Protein AF-A0A7J7G421-F1 (afdb_monomer_lite)

Radius of gyration: 23.4 Å; chains: 1; bounding box: 73×38×59 Å

Organism: Camellia sinensis (NCBI:txid4442)

InterPro domains:
  IPR003020 Bicarbonate transporter, eukaryotic [PTHR11453] (16-190)
  IPR011531 Bicarbonate transporter-like, transmembrane domain [PF00955] (22-190)

Foldseek 3Di:
DPDPPPVVVVVVPPPPPDPPAFPPVVVVLVVVCVVVVVVVVVVVVVCPCVVVVVVVVVVVVQLVVQQLLCVVVVRSPVQVVVLVVVLVVCCVPNSDNPDRDHDAPVNSVVLVVLVVVLVVVVVVDDPPCCPPCSVVSSVVSVVVVVVVVVVVVVVVNRVVVVVVVCDPVVVVVVVVVSVVVVVVSLVVVCVVVDPVSVVVVVVVVVVVVVVVCVVVDPPDDDDDD

pLDDT: mean 75.97, std 15.39, range [31.94, 92.81]

Structure (mmCIF, N/CA/C/O backbone):
data_AF-A0A7J7G421-F1
#
_entry.id   AF-A0A7J7G421-F1
#
loop_
_atom_site.group_PDB
_atom_site.id
_atom_site.type_symbol
_atom_site.label_atom_id
_atom_site.label_alt_id
_atom_site.label_comp_id
_atom_site.label_asym_id
_atom_site.label_entity_id
_atom_site.label_seq_id
_atom_site.pdbx_PDB_ins_code
_atom_site.Cartn_x
_atom_site.Cartn_y
_atom_site.Cartn_z
_atom_site.occupancy
_atom_site.B_iso_or_equiv
_atom_site.auth_seq_id
_atom_site.auth_comp_id
_atom_site.auth_asym_id
_atom_site.auth_atom_id
_atom_site.pdbx_PDB_model_num
ATOM 1 N N . MET A 1 1 ? -31.713 -11.742 16.804 1.00 36.25 1 MET A N 1
ATOM 2 C CA . MET A 1 1 ? -31.227 -10.357 16.628 1.00 36.25 1 MET A CA 1
ATOM 3 C C . MET A 1 1 ? -31.848 -9.492 17.716 1.00 36.25 1 MET A C 1
ATOM 5 O O . MET A 1 1 ? -33.008 -9.129 17.599 1.00 36.25 1 MET A O 1
ATOM 9 N N . LYS A 1 2 ? -31.136 -9.249 18.823 1.00 31.94 2 LYS A N 1
ATOM 10 C CA . LYS A 1 2 ? -31.565 -8.244 19.807 1.00 31.94 2 LYS A CA 1
ATOM 11 C C . LYS A 1 2 ? -31.069 -6.892 19.302 1.00 31.94 2 LYS A C 1
ATOM 13 O O . LYS A 1 2 ? -29.881 -6.755 19.022 1.00 31.94 2 LYS A O 1
ATOM 18 N N . GLY A 1 3 ? -32.001 -5.965 19.098 1.00 42.00 3 GLY A N 1
ATOM 19 C CA . GLY A 1 3 ? -31.745 -4.644 18.538 1.00 42.00 3 GLY A CA 1
ATOM 20 C C . GLY A 1 3 ? -30.760 -3.863 19.395 1.00 42.00 3 GLY A C 1
ATOM 21 O O . GLY A 1 3 ? -31.070 -3.485 20.521 1.00 42.00 3 GLY A O 1
ATOM 22 N N . VAL A 1 4 ? -29.573 -3.626 18.845 1.00 43.69 4 VAL A N 1
ATOM 23 C CA . VAL A 1 4 ? -28.680 -2.571 19.312 1.00 43.69 4 VAL A CA 1
ATOM 24 C C . VAL A 1 4 ? -29.197 -1.289 18.672 1.00 43.69 4 VAL A C 1
ATOM 26 O O . VAL A 1 4 ? -29.113 -1.113 17.458 1.00 43.69 4 VAL A O 1
ATOM 29 N N . ASN A 1 5 ? -29.815 -0.433 19.484 1.00 37.09 5 ASN A N 1
ATOM 30 C CA . ASN A 1 5 ? -30.341 0.846 19.033 1.00 37.09 5 ASN A CA 1
ATOM 31 C C . ASN A 1 5 ? -29.196 1.714 18.501 1.00 37.09 5 ASN A C 1
ATOM 33 O O . ASN A 1 5 ? -28.221 1.978 19.204 1.00 37.09 5 ASN A O 1
ATOM 37 N N . SER A 1 6 ? -29.347 2.210 17.271 1.00 46.28 6 SER A N 1
ATOM 38 C CA . SER A 1 6 ? -28.372 3.083 16.598 1.00 46.28 6 SER A CA 1
ATOM 39 C C . SER A 1 6 ? -28.058 4.369 17.382 1.00 46.28 6 SER A C 1
ATOM 41 O O . SER A 1 6 ? -27.046 5.016 17.121 1.00 46.28 6 SER A O 1
ATOM 43 N N . HIS A 1 7 ? -28.893 4.728 18.361 1.00 39.88 7 HIS A N 1
ATOM 44 C CA . HIS A 1 7 ? -28.680 5.863 19.253 1.00 39.88 7 HIS A CA 1
ATOM 45 C C . HIS A 1 7 ? -27.605 5.609 20.329 1.00 39.88 7 HIS A C 1
ATOM 47 O O . HIS A 1 7 ? -26.891 6.546 20.674 1.00 39.88 7 HIS A O 1
ATOM 53 N N . ASP A 1 8 ? -27.385 4.370 20.791 1.00 43.06 8 ASP A N 1
ATOM 54 C CA . ASP A 1 8 ? -26.388 4.079 21.843 1.00 43.06 8 ASP A CA 1
ATOM 55 C C . ASP A 1 8 ? -24.936 4.112 21.335 1.00 43.06 8 ASP A C 1
ATOM 57 O O . ASP A 1 8 ? -24.005 4.388 22.097 1.00 43.06 8 ASP A O 1
ATOM 61 N N . PHE A 1 9 ? -24.716 3.887 20.035 1.00 47.50 9 PHE A N 1
ATOM 62 C CA . PHE A 1 9 ? -23.376 3.971 19.443 1.00 47.50 9 PHE A CA 1
ATOM 63 C C . PHE A 1 9 ? -22.914 5.427 19.260 1.00 47.50 9 PHE A C 1
ATOM 65 O O . PHE A 1 9 ? -21.725 5.723 19.381 1.00 47.50 9 PHE A O 1
ATOM 72 N N . ILE A 1 10 ? -23.853 6.358 19.050 1.00 46.28 10 ILE A N 1
ATOM 73 C CA . ILE A 1 10 ? -23.566 7.789 18.863 1.00 46.28 10 ILE A CA 1
ATOM 74 C C . ILE A 1 10 ? -23.140 8.457 20.187 1.00 46.28 10 ILE A C 1
ATOM 76 O O . ILE A 1 10 ? -22.244 9.302 20.188 1.00 46.28 10 ILE A O 1
ATOM 80 N N . TYR A 1 11 ? -23.683 8.038 21.339 1.00 34.69 11 TYR A N 1
ATOM 81 C CA . TYR A 1 11 ? -23.334 8.636 22.641 1.00 34.69 11 TYR A CA 1
ATOM 82 C C . TYR A 1 11 ? -21.958 8.229 23.190 1.00 34.69 11 TYR A C 1
ATOM 84 O O . TYR A 1 11 ? -21.389 8.943 24.019 1.00 34.69 11 TYR A O 1
ATOM 92 N N . ARG A 1 12 ? -21.351 7.142 22.697 1.00 40.16 12 ARG A N 1
ATOM 93 C CA . ARG A 1 12 ? -19.989 6.750 23.108 1.00 40.16 12 ARG A CA 1
ATOM 94 C C . ARG A 1 12 ? -18.884 7.574 22.423 1.00 40.16 12 ARG A C 1
ATOM 96 O O . ARG A 1 12 ? -17.715 7.412 22.760 1.00 40.16 12 ARG A O 1
ATOM 103 N N . GLY A 1 13 ? -19.252 8.480 21.512 1.00 40.53 13 GLY A N 1
ATOM 104 C CA . GLY A 1 13 ? -18.359 9.447 20.866 1.00 40.53 13 GLY A CA 1
ATOM 105 C C . GLY A 1 13 ? -18.240 10.808 21.569 1.00 40.53 13 GLY A C 1
ATOM 106 O O . GLY A 1 13 ? -17.478 11.649 21.102 1.00 40.53 13 GLY A O 1
ATOM 107 N N . GLN A 1 14 ? -18.960 11.055 22.676 1.00 39.66 14 GLN A N 1
ATOM 108 C CA . GLN A 1 14 ? -19.048 12.386 23.312 1.00 39.66 14 GLN A CA 1
ATOM 109 C C . GLN A 1 14 ? -18.367 12.545 24.687 1.00 39.66 14 GLN A C 1
ATOM 111 O O . GLN A 1 14 ? -18.590 13.535 25.381 1.00 39.66 14 GLN A O 1
ATOM 116 N N . THR A 1 15 ? -17.450 11.662 25.085 1.00 40.22 15 THR A N 1
ATOM 117 C CA . THR A 1 15 ? -16.534 11.939 26.214 1.00 40.22 15 THR A CA 1
ATOM 118 C C . THR A 1 15 ? -15.189 12.482 25.738 1.00 40.22 15 THR A C 1
ATOM 120 O O . THR A 1 15 ? -14.122 12.021 26.136 1.00 40.22 15 THR A O 1
ATOM 123 N N . THR A 1 16 ? -15.220 13.569 24.964 1.00 45.50 16 THR A N 1
ATOM 124 C CA . THR A 1 16 ? -14.094 14.509 24.852 1.00 45.50 16 THR A CA 1
ATOM 125 C C . THR A 1 16 ? -13.961 15.312 26.154 1.00 45.50 16 THR A C 1
ATOM 127 O O . THR A 1 16 ? -14.086 16.533 26.175 1.00 45.50 16 THR A O 1
ATOM 130 N N . LYS A 1 17 ? -13.742 14.629 27.284 1.00 42.75 17 LYS A N 1
ATOM 131 C CA . LYS A 1 17 ? -13.356 15.261 28.551 1.00 42.75 17 LYS A CA 1
ATOM 132 C C . LYS A 1 17 ? -11.837 15.162 28.694 1.00 42.75 17 LYS A C 1
ATOM 134 O O . LYS A 1 17 ? -11.302 14.107 29.012 1.00 42.75 17 LYS A O 1
ATOM 139 N N . ASN A 1 18 ? -11.178 16.301 28.475 1.00 46.78 18 ASN A N 1
ATOM 140 C CA . ASN A 1 18 ? -9.780 16.604 28.806 1.00 46.78 18 ASN A CA 1
ATOM 141 C C . ASN A 1 18 ? -8.705 15.712 28.157 1.00 46.78 18 ASN A C 1
ATOM 143 O O . ASN A 1 18 ? -8.057 14.902 28.818 1.00 46.78 18 ASN A O 1
ATOM 147 N N . MET A 1 19 ? -8.404 15.968 26.882 1.00 49.88 19 MET A N 1
ATOM 148 C CA . MET A 1 19 ? -7.177 15.488 26.233 1.00 49.88 19 MET A CA 1
ATOM 149 C C . MET A 1 19 ? -5.989 16.396 26.605 1.00 49.88 19 MET A C 1
ATOM 151 O O . MET A 1 19 ? -5.444 17.098 25.763 1.00 49.88 19 MET A O 1
ATOM 155 N N . LYS A 1 20 ? -5.645 16.457 27.900 1.00 53.81 20 LYS A N 1
ATOM 156 C CA . LYS A 1 20 ? -4.522 17.271 28.414 1.00 53.81 20 LYS A CA 1
ATOM 157 C C . LYS A 1 20 ? -3.233 16.473 28.646 1.00 53.81 20 LYS A C 1
ATOM 159 O O . LYS A 1 20 ? -2.208 17.072 28.940 1.00 53.81 20 LYS A O 1
ATOM 164 N N . SER A 1 21 ? -3.267 15.145 28.521 1.00 59.66 21 SER A N 1
ATOM 165 C CA . SER A 1 21 ? -2.097 14.283 28.726 1.00 59.66 21 SER A CA 1
ATOM 166 C C . SER A 1 21 ? -1.667 13.611 27.414 1.00 59.66 21 SER A C 1
ATOM 168 O O . SER A 1 21 ? -2.538 13.040 26.740 1.00 59.66 21 SER A O 1
ATOM 170 N N . PRO A 1 22 ? -0.364 13.614 27.068 1.00 65.19 22 PRO A N 1
ATOM 171 C CA . PRO A 1 22 ? 0.142 12.848 25.929 1.00 65.19 22 PRO A CA 1
ATOM 172 C C . PRO A 1 22 ? -0.219 11.358 26.091 1.00 65.19 22 PRO A C 1
ATOM 174 O O . PRO A 1 22 ? -0.414 10.882 27.210 1.00 65.19 22 PRO A O 1
ATOM 177 N N . PHE A 1 23 ? -0.373 10.630 24.980 1.00 69.38 23 PHE A N 1
ATOM 178 C CA . PHE A 1 23 ? -0.725 9.191 24.916 1.00 69.38 23 PHE A CA 1
ATOM 179 C C . PHE A 1 23 ? -2.162 8.780 25.288 1.00 69.38 23 PHE A C 1
ATOM 181 O O . PHE A 1 23 ? -2.551 7.638 25.035 1.00 69.38 23 PHE A O 1
ATOM 188 N N . ARG A 1 24 ? -3.008 9.682 25.806 1.00 71.75 24 ARG A N 1
ATOM 189 C CA . ARG A 1 24 ? -4.408 9.337 26.140 1.00 71.75 24 ARG A CA 1
ATOM 190 C C . ARG A 1 24 ? -5.252 8.967 24.914 1.00 71.75 24 ARG A C 1
ATOM 192 O O . ARG A 1 24 ? -6.153 8.142 25.037 1.00 71.75 24 ARG A O 1
ATOM 199 N N . GLY A 1 25 ? -4.940 9.546 23.751 1.00 73.75 25 GLY A N 1
ATOM 200 C CA . GLY A 1 25 ? -5.560 9.178 22.472 1.00 73.75 25 GLY A CA 1
ATOM 201 C C . GLY A 1 25 ? -5.319 7.706 22.133 1.00 73.75 25 GLY A C 1
ATOM 202 O O . GLY A 1 25 ? -6.270 6.947 22.005 1.00 73.75 25 GLY A O 1
ATOM 203 N N . ILE A 1 26 ? -4.053 7.277 22.155 1.00 77.75 26 ILE A N 1
ATOM 204 C CA . ILE A 1 26 ? -3.650 5.894 21.856 1.00 77.75 26 ILE A CA 1
ATOM 205 C C . ILE A 1 26 ? -4.336 4.888 22.795 1.00 77.75 26 ILE A C 1
ATOM 207 O O . ILE A 1 26 ? -4.859 3.871 22.345 1.00 77.75 26 ILE A O 1
ATOM 211 N N . ILE A 1 27 ? -4.386 5.166 24.104 1.00 80.25 27 ILE A N 1
ATOM 212 C CA . ILE A 1 27 ? -5.026 4.262 25.081 1.00 80.25 27 ILE A CA 1
ATOM 213 C C . ILE A 1 27 ? -6.531 4.117 24.805 1.00 80.25 27 ILE A C 1
ATOM 215 O O . ILE A 1 27 ? -7.082 3.016 24.912 1.00 80.25 27 ILE A O 1
ATOM 219 N N . ASN A 1 28 ? -7.203 5.212 24.443 1.00 80.50 28 ASN A N 1
ATOM 220 C CA . ASN A 1 28 ? -8.620 5.181 24.092 1.00 80.50 28 ASN A CA 1
ATOM 221 C C . ASN A 1 28 ? -8.866 4.402 22.791 1.00 80.50 28 ASN A C 1
ATOM 223 O O . ASN A 1 28 ? -9.817 3.618 22.744 1.00 80.50 28 ASN A O 1
ATOM 227 N N . ASP A 1 29 ? -7.987 4.540 21.797 1.00 81.56 29 ASP A N 1
ATOM 228 C CA . ASP A 1 29 ? -8.065 3.803 20.532 1.00 81.56 29 ASP A CA 1
ATOM 229 C C . ASP A 1 29 ? -7.914 2.290 20.762 1.00 81.56 29 ASP A C 1
ATOM 231 O O . ASP A 1 29 ? -8.729 1.498 20.282 1.00 81.56 29 ASP A O 1
ATOM 235 N N . PHE A 1 30 ? -6.955 1.869 21.598 1.00 82.31 30 PHE A N 1
ATOM 236 C CA . PHE A 1 30 ? -6.799 0.461 21.990 1.00 82.31 30 PHE A CA 1
ATOM 237 C C . PHE A 1 30 ? -8.024 -0.084 22.730 1.00 82.31 30 PHE A C 1
ATOM 239 O O . PHE A 1 30 ? -8.466 -1.209 22.474 1.00 82.31 30 PHE A O 1
ATOM 246 N N . LYS A 1 31 ? -8.593 0.701 23.655 1.00 83.38 31 LYS A N 1
ATOM 247 C CA . LYS A 1 31 ? -9.772 0.286 24.426 1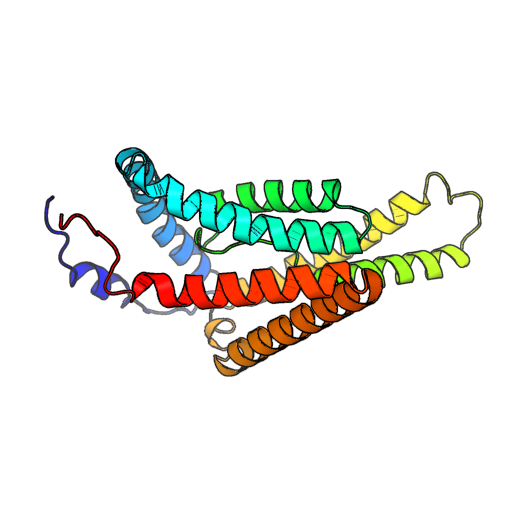.00 83.38 31 LYS A CA 1
ATOM 248 C C . LYS A 1 31 ? -11.011 0.159 23.539 1.00 83.38 31 LYS A C 1
ATOM 250 O O . LYS A 1 31 ? -11.778 -0.785 23.725 1.00 83.38 31 LYS A O 1
ATOM 255 N N . GLY A 1 32 ? -11.191 1.071 22.584 1.00 80.12 32 GLY A N 1
ATOM 256 C CA . GLY A 1 32 ? -12.241 0.990 21.570 1.00 80.12 32 GLY A CA 1
ATOM 257 C C . GLY A 1 32 ? -12.075 -0.248 20.691 1.00 80.12 32 GLY A C 1
ATOM 258 O O . GLY A 1 32 ? -13.005 -1.047 20.576 1.00 80.12 32 GLY A O 1
ATOM 259 N N . LYS A 1 33 ? -10.860 -0.474 20.171 1.00 81.81 33 LYS A N 1
ATOM 260 C CA . LYS A 1 33 ? -10.554 -1.619 19.306 1.00 81.81 33 LYS A CA 1
ATOM 261 C C . LYS A 1 33 ? -10.792 -2.958 20.001 1.00 81.81 33 LYS A C 1
ATOM 263 O O . LYS A 1 33 ? -11.379 -3.844 19.395 1.00 81.81 33 LYS A O 1
ATOM 268 N N . LYS A 1 34 ? -10.389 -3.127 21.267 1.00 82.44 34 LYS A N 1
ATOM 269 C CA . LYS A 1 34 ? -10.528 -4.414 21.980 1.00 82.44 34 LYS A CA 1
ATOM 270 C C . LYS A 1 34 ? -11.980 -4.907 22.050 1.00 82.44 34 LYS A C 1
ATOM 272 O O . LYS A 1 34 ? -12.209 -6.113 22.008 1.00 82.44 34 LYS A O 1
ATOM 277 N N . VAL A 1 35 ? -12.945 -3.989 22.165 1.00 81.19 35 VAL A N 1
ATOM 278 C CA . VAL A 1 35 ? -14.377 -4.328 22.211 1.00 81.19 35 VAL A CA 1
ATOM 279 C C . VAL A 1 35 ? -14.863 -4.804 20.843 1.00 81.19 35 VAL A C 1
ATOM 281 O O . VAL A 1 35 ? -15.507 -5.848 20.768 1.00 81.19 35 VAL A O 1
ATOM 284 N N . CYS A 1 36 ? -14.510 -4.086 19.774 1.00 81.81 36 CYS A N 1
ATOM 285 C CA . CYS A 1 36 ? -14.896 -4.449 18.409 1.00 81.81 36 CYS A CA 1
ATOM 286 C C . CYS A 1 36 ? -14.171 -5.707 17.914 1.00 81.81 36 CYS A C 1
ATOM 288 O O . CYS A 1 36 ? -14.788 -6.543 17.275 1.00 81.81 36 CYS A O 1
ATOM 290 N N . TYR A 1 37 ? -12.911 -5.916 18.303 1.00 84.44 37 TYR A N 1
ATOM 291 C CA . TYR A 1 37 ? -12.103 -7.042 17.830 1.00 84.44 37 TYR A CA 1
ATOM 292 C C . TYR A 1 37 ? -12.757 -8.396 18.129 1.00 84.44 37 TYR A C 1
ATOM 294 O O . TYR A 1 37 ? -12.826 -9.256 17.263 1.00 84.44 37 TYR A O 1
ATOM 302 N N . LYS A 1 38 ? -13.302 -8.593 19.339 1.00 82.50 38 LYS A N 1
ATOM 303 C CA . LYS A 1 38 ? -14.002 -9.846 19.673 1.00 82.50 38 LYS A CA 1
ATOM 304 C C . LYS A 1 38 ? -15.246 -10.058 18.797 1.00 82.50 38 LYS A C 1
ATOM 306 O O . LYS A 1 38 ? -15.549 -11.196 18.446 1.00 82.50 38 LYS A O 1
ATOM 311 N N . GLN A 1 39 ? -15.949 -8.974 18.475 1.00 85.81 39 GLN A N 1
ATOM 312 C CA . GLN A 1 39 ? -17.138 -9.003 17.630 1.00 85.81 39 GLN A CA 1
ATOM 313 C C . GLN A 1 39 ? -16.773 -9.302 16.169 1.00 85.81 39 GLN A C 1
ATOM 315 O O . GLN A 1 39 ? -17.413 -10.151 15.560 1.00 85.81 39 GLN A O 1
ATOM 320 N N . ASP A 1 40 ? -15.694 -8.706 15.654 1.00 86.44 40 ASP A N 1
ATOM 321 C CA . ASP A 1 40 ? -15.223 -8.896 14.278 1.00 86.44 40 ASP A CA 1
ATOM 322 C C . ASP A 1 40 ? -14.898 -10.368 13.978 1.00 86.44 40 ASP A C 1
ATOM 324 O O . ASP A 1 40 ? -15.285 -10.886 12.932 1.00 86.44 40 ASP A O 1
ATOM 328 N N . TRP A 1 41 ? -14.250 -11.080 14.909 1.00 84.25 41 TRP A N 1
ATOM 329 C CA . TRP A 1 41 ? -13.972 -12.514 14.747 1.00 84.25 41 TRP A CA 1
ATOM 330 C C . TRP A 1 41 ? -15.248 -13.357 14.756 1.00 84.25 41 TRP A C 1
ATOM 332 O O . TRP A 1 41 ? -15.391 -14.264 13.939 1.00 84.25 41 TRP A O 1
ATOM 342 N N . HIS A 1 42 ? -16.191 -13.055 15.651 1.00 85.12 42 HIS A N 1
ATOM 343 C CA . HIS A 1 42 ? -17.468 -13.767 15.700 1.00 85.12 42 HIS A CA 1
ATOM 344 C C . HIS A 1 42 ? -18.272 -13.558 14.407 1.00 85.12 42 HIS A C 1
ATOM 346 O O . HIS A 1 42 ? -18.761 -14.516 13.809 1.00 85.12 42 HIS A O 1
ATOM 352 N N . ASP A 1 43 ? -18.352 -12.316 13.931 1.00 83.56 43 ASP A N 1
ATOM 353 C CA . ASP A 1 43 ? -19.086 -11.970 12.716 1.00 83.56 43 ASP A CA 1
ATOM 354 C C . ASP A 1 43 ? -18.402 -12.513 11.455 1.00 83.56 43 ASP A C 1
ATOM 356 O O . ASP A 1 43 ? -19.094 -12.939 10.526 1.00 83.56 43 ASP A O 1
ATOM 360 N N . ALA A 1 44 ? -17.068 -12.597 11.433 1.00 83.50 44 ALA A N 1
ATOM 361 C CA . ALA A 1 44 ? -16.325 -13.238 10.352 1.00 83.50 44 ALA A CA 1
ATOM 362 C C . ALA A 1 44 ? -16.679 -14.729 10.214 1.00 83.50 44 ALA A C 1
ATOM 364 O O . ALA A 1 44 ? -16.963 -15.183 9.105 1.00 83.50 44 ALA A O 1
ATOM 365 N N . PHE A 1 45 ? -16.747 -15.479 11.322 1.00 82.12 45 PHE A N 1
ATOM 366 C CA . PHE A 1 45 ? -17.128 -16.897 11.291 1.00 82.12 45 PHE A CA 1
ATOM 367 C C . PHE A 1 45 ? -18.616 -17.113 10.970 1.00 82.12 45 PHE A C 1
ATOM 369 O O . PHE A 1 45 ? -18.960 -18.078 10.287 1.00 82.12 45 PHE A O 1
ATOM 376 N N . CYS A 1 46 ? -19.509 -16.214 11.398 1.00 81.62 46 CYS A N 1
ATOM 377 C CA . CYS A 1 46 ? -20.943 -16.308 11.093 1.00 81.62 46 CYS A CA 1
ATOM 378 C C . CYS A 1 46 ? -21.304 -15.912 9.649 1.00 81.62 46 CYS A C 1
ATOM 380 O O . CYS A 1 46 ? -22.352 -16.319 9.149 1.00 81.62 46 CYS A O 1
ATOM 382 N N . SER A 1 47 ? -20.462 -15.128 8.968 1.00 76.12 47 SER A N 1
ATOM 383 C CA . SER A 1 47 ? -20.747 -14.597 7.625 1.00 76.12 47 SER A CA 1
ATOM 384 C C . SER A 1 47 ? -20.603 -15.623 6.487 1.00 76.12 47 SER A C 1
ATOM 386 O O . SER A 1 47 ? -21.037 -15.353 5.361 1.00 76.12 47 SER A O 1
ATOM 388 N N . GLY A 1 48 ? -20.033 -16.804 6.755 1.00 79.62 48 GLY A N 1
ATOM 389 C CA . GLY A 1 48 ? -19.931 -17.905 5.791 1.00 79.62 48 GLY A CA 1
ATOM 390 C C . GLY A 1 48 ? -19.239 -17.503 4.482 1.00 79.62 48 GLY A C 1
ATOM 391 O O . GLY A 1 48 ? -18.168 -16.908 4.482 1.00 79.62 48 GLY A O 1
ATOM 392 N N . THR A 1 49 ? -19.859 -17.805 3.339 1.00 80.50 49 THR A N 1
ATOM 393 C CA . THR A 1 49 ? -19.298 -17.551 1.995 1.00 80.50 49 THR A CA 1
ATOM 394 C C . THR A 1 49 ? -19.475 -16.112 1.498 1.00 80.50 49 THR A C 1
ATOM 396 O O . THR A 1 49 ? -18.871 -15.724 0.498 1.00 80.50 49 THR A O 1
ATOM 399 N N . ARG A 1 50 ? -20.266 -15.281 2.190 1.00 84.56 50 ARG A N 1
ATOM 400 C CA . ARG A 1 50 ? -20.583 -13.910 1.751 1.00 84.56 50 ARG A CA 1
ATOM 401 C C . ARG A 1 50 ? -19.380 -12.961 1.829 1.00 84.56 50 ARG A C 1
ATOM 403 O O . ARG A 1 50 ? -19.347 -11.967 1.107 1.00 84.56 50 ARG A O 1
ATOM 410 N N . ILE A 1 51 ? -18.388 -13.276 2.664 1.00 87.69 51 ILE A N 1
ATOM 411 C CA . ILE A 1 51 ? -17.142 -12.505 2.785 1.00 87.69 51 ILE A CA 1
ATOM 412 C C . ILE A 1 51 ? -16.163 -12.778 1.634 1.00 87.69 51 ILE A C 1
ATOM 414 O O . ILE A 1 51 ? -15.335 -11.927 1.322 1.00 87.69 51 ILE A O 1
ATOM 418 N N . LEU A 1 52 ? -16.299 -13.919 0.947 1.00 86.94 52 LEU A N 1
ATOM 419 C CA . LEU A 1 52 ? -15.352 -14.342 -0.083 1.00 86.94 52 LEU A CA 1
ATOM 420 C C . LEU A 1 52 ? -15.312 -13.364 -1.262 1.00 86.94 52 LEU A C 1
ATOM 422 O O . LEU A 1 52 ? -14.234 -12.982 -1.699 1.00 86.94 52 LEU A O 1
ATOM 426 N N . ALA A 1 53 ? -16.470 -12.900 -1.741 1.00 88.25 53 ALA A N 1
ATOM 427 C CA . ALA A 1 53 ? -16.526 -11.990 -2.886 1.00 88.25 53 ALA A CA 1
ATOM 428 C C . ALA A 1 53 ? -15.794 -10.648 -2.630 1.00 88.25 53 ALA A C 1
ATOM 430 O O . ALA A 1 53 ? -14.951 -10.273 -3.450 1.00 88.25 53 ALA A O 1
ATOM 431 N N . PRO A 1 54 ? -16.028 -9.938 -1.505 1.00 88.75 54 PRO A N 1
ATOM 432 C CA . PRO A 1 54 ? -15.215 -8.783 -1.123 1.00 88.75 54 PRO A CA 1
ATOM 433 C C . PRO A 1 54 ? -13.728 -9.104 -0.934 1.00 88.75 54 PRO A C 1
ATOM 435 O O . PRO A 1 54 ? -12.890 -8.356 -1.431 1.00 88.75 54 PRO A O 1
ATOM 438 N N . THR A 1 55 ? -13.386 -10.206 -0.259 1.00 89.06 55 THR A N 1
ATOM 439 C CA . THR A 1 55 ? -11.984 -10.563 0.014 1.00 89.06 55 THR A CA 1
ATOM 440 C C . THR A 1 55 ? -11.213 -10.849 -1.268 1.00 89.06 55 THR A C 1
ATOM 442 O O . THR A 1 55 ? -10.123 -10.315 -1.454 1.00 89.06 55 THR A O 1
ATOM 445 N N . THR A 1 56 ? -11.789 -11.615 -2.196 1.00 89.44 56 THR A N 1
ATOM 446 C CA . THR A 1 56 ? -11.174 -11.903 -3.497 1.00 89.44 56 THR A CA 1
ATOM 447 C C . THR A 1 56 ? -11.025 -10.637 -4.344 1.00 89.44 56 THR A C 1
ATOM 449 O O . THR A 1 56 ? -9.985 -10.439 -4.969 1.00 89.44 56 THR A O 1
ATOM 452 N N . TYR A 1 57 ? -12.018 -9.739 -4.337 1.00 90.25 57 TYR A N 1
ATOM 453 C CA . TYR A 1 57 ? -11.913 -8.454 -5.037 1.00 90.25 57 TYR A CA 1
ATOM 454 C C . TYR A 1 57 ? -10.761 -7.598 -4.498 1.00 90.25 57 TYR A C 1
ATOM 456 O O . TYR A 1 57 ? -9.967 -7.068 -5.278 1.00 90.25 57 TYR A O 1
ATOM 464 N N . ILE A 1 58 ? -10.646 -7.477 -3.172 1.00 91.31 58 ILE A N 1
ATOM 465 C CA . ILE A 1 58 ? -9.575 -6.704 -2.538 1.00 91.31 58 ILE A CA 1
ATOM 466 C C . ILE A 1 58 ? -8.215 -7.356 -2.773 1.00 91.31 58 ILE A C 1
ATOM 468 O O . ILE A 1 58 ? -7.291 -6.637 -3.131 1.00 91.31 58 ILE A O 1
ATOM 472 N N . PHE A 1 59 ? -8.113 -8.686 -2.688 1.00 91.19 59 PHE A N 1
ATOM 473 C CA . PHE A 1 59 ? -6.880 -9.429 -2.961 1.00 91.19 59 PHE A CA 1
ATOM 474 C C . PHE A 1 59 ? -6.308 -9.111 -4.347 1.00 91.19 59 PHE A C 1
ATOM 476 O O . PHE A 1 59 ? -5.157 -8.696 -4.458 1.00 91.19 59 PHE A O 1
ATOM 483 N N . PHE A 1 60 ? -7.115 -9.231 -5.407 1.00 90.06 60 PHE A N 1
ATOM 484 C CA . PHE A 1 60 ? -6.646 -8.906 -6.758 1.00 90.06 60 PHE A CA 1
ATOM 485 C C . PHE A 1 60 ? -6.357 -7.413 -6.923 1.00 90.06 60 PHE A C 1
ATOM 487 O O . PHE A 1 60 ? -5.371 -7.039 -7.555 1.00 90.06 60 PHE A O 1
ATOM 494 N N . THR A 1 61 ? -7.178 -6.554 -6.314 1.00 88.06 61 THR A N 1
ATOM 495 C CA . THR A 1 61 ? -6.974 -5.100 -6.360 1.00 88.06 61 THR A CA 1
ATOM 496 C C . THR A 1 61 ? -5.664 -4.684 -5.684 1.00 88.06 61 THR A C 1
ATOM 498 O O . THR A 1 61 ? -5.023 -3.750 -6.156 1.00 88.06 61 THR A O 1
ATOM 501 N N . SER A 1 62 ? -5.238 -5.363 -4.614 1.00 90.38 62 SER A N 1
ATOM 502 C CA . SER A 1 62 ? -3.976 -5.079 -3.920 1.00 90.38 62 SER A CA 1
ATOM 503 C C . SER A 1 62 ? -2.771 -5.801 -4.521 1.00 90.38 62 SER A C 1
ATOM 505 O O . SER A 1 62 ? -1.672 -5.260 -4.472 1.00 90.38 62 SER A O 1
ATOM 507 N N . ALA A 1 63 ? -2.949 -6.989 -5.108 1.00 90.25 63 ALA A N 1
ATOM 508 C CA . ALA A 1 63 ? -1.858 -7.737 -5.733 1.00 90.25 63 ALA A CA 1
ATOM 509 C C . ALA A 1 63 ? -1.349 -7.058 -7.015 1.00 90.25 63 ALA A C 1
ATOM 511 O O . ALA A 1 63 ? -0.143 -7.012 -7.244 1.00 90.25 63 ALA A O 1
ATOM 512 N N . LEU A 1 64 ? -2.248 -6.486 -7.827 1.00 88.31 64 LEU A N 1
ATOM 513 C CA . LEU A 1 64 ? -1.886 -5.873 -9.110 1.00 88.31 64 LEU A CA 1
ATOM 514 C C . LEU A 1 64 ? -0.860 -4.728 -8.970 1.00 88.31 64 LEU A C 1
ATOM 516 O O . LEU A 1 64 ? 0.172 -4.801 -9.635 1.00 88.31 64 LEU A O 1
ATOM 520 N N . PRO A 1 65 ? -1.054 -3.706 -8.107 1.00 86.75 65 PRO A N 1
ATOM 521 C CA . PRO A 1 65 ? -0.041 -2.669 -7.912 1.00 86.75 65 PRO A CA 1
ATOM 522 C C . PRO A 1 65 ? 1.287 -3.220 -7.387 1.00 86.75 65 PRO A C 1
ATOM 524 O O . PRO A 1 65 ? 2.340 -2.756 -7.806 1.00 86.75 65 PRO A O 1
ATOM 527 N N . VAL A 1 66 ? 1.252 -4.216 -6.494 1.00 89.25 66 VAL A N 1
ATOM 528 C CA . VAL A 1 66 ? 2.468 -4.798 -5.903 1.00 89.25 66 VAL A CA 1
ATOM 529 C C . VAL A 1 66 ? 3.300 -5.525 -6.953 1.00 89.25 66 VAL A C 1
ATOM 531 O O . VAL A 1 66 ? 4.510 -5.351 -6.967 1.00 89.25 66 VAL A O 1
ATOM 534 N N . ILE A 1 67 ? 2.667 -6.273 -7.861 1.00 89.38 67 ILE A N 1
ATOM 535 C CA . ILE A 1 67 ? 3.364 -6.942 -8.970 1.00 89.38 67 ILE A CA 1
ATOM 536 C C . ILE A 1 67 ? 3.981 -5.899 -9.908 1.00 89.38 67 ILE A C 1
ATOM 538 O O . ILE A 1 67 ? 5.168 -5.970 -10.201 1.00 89.38 67 ILE A O 1
ATOM 542 N N . VAL A 1 68 ? 3.213 -4.880 -10.311 1.00 86.12 68 VAL A N 1
ATOM 543 C CA . VAL A 1 68 ? 3.700 -3.824 -11.221 1.00 86.12 68 VAL A CA 1
ATOM 544 C C . VAL A 1 68 ? 4.895 -3.070 -10.626 1.00 86.12 68 VAL A C 1
ATOM 546 O O . VAL A 1 68 ? 5.889 -2.843 -11.313 1.00 86.12 68 VAL A O 1
ATOM 549 N N . PHE A 1 69 ? 4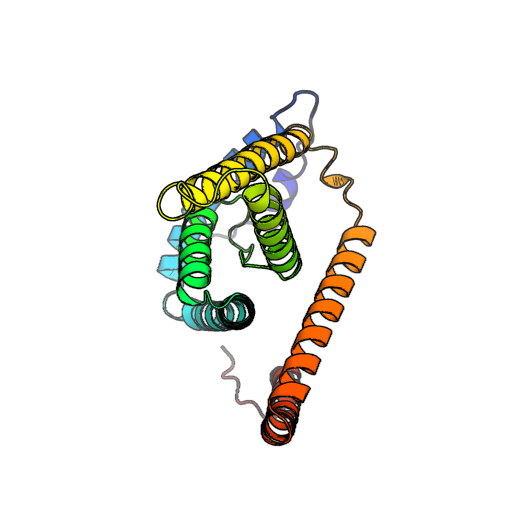.827 -2.699 -9.346 1.00 85.56 69 PHE A N 1
ATOM 550 C CA . PHE A 1 69 ? 5.937 -2.028 -8.666 1.00 85.56 69 PHE A CA 1
ATOM 551 C C . PHE A 1 69 ? 7.099 -2.974 -8.341 1.00 85.56 69 PHE A C 1
ATOM 553 O O . PHE A 1 69 ? 8.254 -2.549 -8.327 1.00 85.56 69 PHE A O 1
ATOM 560 N N . GLY A 1 70 ? 6.813 -4.250 -8.090 1.00 87.44 70 GLY A N 1
ATOM 561 C CA . GLY A 1 70 ? 7.815 -5.292 -7.906 1.00 87.44 70 GLY A CA 1
ATOM 562 C C . GLY A 1 70 ? 8.656 -5.500 -9.161 1.00 87.44 70 GLY A C 1
ATOM 563 O O . GLY A 1 70 ? 9.881 -5.582 -9.061 1.00 87.44 70 GLY A O 1
ATOM 564 N N . GLU A 1 71 ? 8.013 -5.484 -10.326 1.00 86.06 71 GLU A N 1
ATOM 565 C CA . GLU A 1 71 ? 8.676 -5.606 -11.622 1.00 86.06 71 GLU A CA 1
ATOM 566 C C . GLU A 1 71 ? 9.506 -4.360 -11.941 1.00 86.06 71 GLU A C 1
ATOM 568 O O . GLU A 1 71 ? 10.660 -4.458 -12.352 1.00 86.06 71 GLU A O 1
ATOM 573 N N . GLN A 1 72 ? 8.985 -3.167 -11.625 1.00 83.94 72 GLN A N 1
ATOM 574 C CA . GLN A 1 72 ? 9.749 -1.917 -11.736 1.00 83.94 72 GLN A CA 1
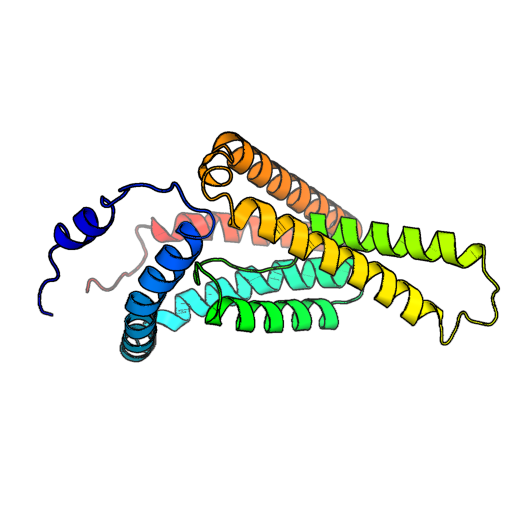ATOM 575 C C . GLN A 1 72 ? 11.054 -1.950 -10.914 1.00 83.94 72 GLN A C 1
ATOM 577 O O . GLN A 1 72 ? 12.040 -1.310 -11.282 1.00 83.94 72 GLN A O 1
ATOM 582 N N . LEU A 1 73 ? 11.077 -2.702 -9.810 1.00 82.31 73 LEU A N 1
ATOM 583 C CA . LEU A 1 73 ? 12.252 -2.900 -8.960 1.00 82.31 73 LEU A CA 1
ATOM 584 C C . LEU A 1 73 ? 13.095 -4.131 -9.333 1.00 82.31 73 LEU A C 1
ATOM 586 O O . LEU A 1 73 ? 14.137 -4.338 -8.707 1.00 82.31 73 LEU A O 1
ATOM 590 N N . ASN A 1 74 ? 12.675 -4.944 -10.313 1.00 85.00 74 ASN A N 1
ATOM 591 C CA . ASN A 1 74 ? 13.234 -6.270 -10.615 1.00 85.00 74 ASN A CA 1
ATOM 592 C C . ASN A 1 74 ? 13.307 -7.175 -9.358 1.00 85.00 74 ASN A C 1
ATOM 594 O O . ASN A 1 74 ? 14.285 -7.891 -9.121 1.00 85.00 74 ASN A O 1
ATOM 598 N N . ARG A 1 75 ? 12.309 -7.034 -8.470 1.00 81.81 75 ARG A N 1
ATOM 599 C CA . ARG A 1 75 ? 12.227 -7.621 -7.118 1.00 81.81 75 ARG A CA 1
ATOM 600 C C . ARG A 1 75 ? 10.784 -8.003 -6.769 1.00 81.81 75 ARG A C 1
ATOM 602 O O . ARG A 1 75 ? 10.298 -7.733 -5.668 1.00 81.81 75 ARG A O 1
ATOM 609 N N . GLU A 1 76 ? 10.083 -8.631 -7.707 1.00 85.25 76 GLU A N 1
ATOM 610 C CA . GLU A 1 76 ? 8.673 -9.015 -7.558 1.00 85.25 76 GLU A CA 1
ATOM 611 C C . GLU A 1 76 ? 8.414 -9.889 -6.321 1.00 85.25 76 GLU A C 1
ATOM 613 O O . GLU A 1 76 ? 7.518 -9.609 -5.526 1.00 85.25 76 GLU A O 1
ATOM 618 N N . THR A 1 77 ? 9.236 -10.916 -6.100 1.00 88.25 77 THR A N 1
ATOM 619 C CA . THR A 1 77 ? 9.046 -11.866 -4.992 1.00 88.25 77 THR A CA 1
ATOM 620 C C . THR A 1 77 ? 9.269 -11.224 -3.627 1.00 88.25 77 THR A C 1
ATOM 622 O O . THR A 1 77 ? 8.493 -11.452 -2.700 1.00 88.25 77 THR A O 1
ATOM 625 N N . ASP A 1 78 ? 10.305 -10.392 -3.506 1.00 87.06 78 ASP A N 1
ATOM 626 C CA . ASP A 1 78 ? 10.688 -9.752 -2.245 1.00 87.06 78 ASP A CA 1
ATOM 627 C C . ASP A 1 78 ? 9.659 -8.682 -1.843 1.00 87.06 78 ASP A C 1
ATOM 629 O O . ASP A 1 78 ? 9.296 -8.551 -0.671 1.00 87.06 78 ASP A O 1
ATOM 633 N N . THR A 1 79 ? 9.138 -7.941 -2.825 1.00 88.44 79 THR A N 1
ATOM 634 C CA . THR A 1 79 ? 8.098 -6.922 -2.614 1.00 88.44 79 THR A CA 1
ATOM 635 C C . THR A 1 79 ? 6.743 -7.540 -2.277 1.00 88.44 79 THR A C 1
ATOM 637 O O . THR A 1 79 ? 6.052 -7.039 -1.381 1.00 88.44 79 THR A O 1
ATOM 640 N N . LEU A 1 80 ? 6.384 -8.659 -2.917 1.00 90.25 80 LEU A N 1
ATOM 641 C CA . LEU A 1 80 ? 5.170 -9.408 -2.601 1.00 90.25 80 LEU A CA 1
ATOM 642 C C . LEU A 1 80 ? 5.240 -10.010 -1.192 1.00 90.25 80 LEU A C 1
ATOM 644 O O . LEU A 1 80 ? 4.332 -9.786 -0.394 1.00 90.25 80 LEU A O 1
ATOM 648 N N . ALA A 1 81 ? 6.338 -10.694 -0.856 1.00 91.00 81 ALA A N 1
ATOM 649 C CA . ALA A 1 81 ? 6.533 -11.295 0.462 1.00 91.00 81 ALA A CA 1
ATOM 650 C C . ALA A 1 81 ? 6.546 -10.240 1.581 1.00 91.00 81 ALA A C 1
ATOM 652 O O . ALA A 1 81 ? 5.924 -10.428 2.626 1.00 91.00 81 ALA A O 1
ATOM 653 N N . SER A 1 82 ? 7.204 -9.096 1.358 1.00 89.75 82 SER A N 1
ATOM 654 C CA . SER A 1 82 ? 7.215 -7.992 2.324 1.00 89.75 82 SER A CA 1
ATOM 655 C C . SER A 1 82 ? 5.818 -7.405 2.540 1.00 89.75 82 SER A C 1
ATOM 657 O O . SER A 1 82 ? 5.423 -7.164 3.683 1.00 89.75 82 SER A O 1
ATOM 659 N N . THR A 1 83 ? 5.048 -7.218 1.464 1.00 91.25 83 THR A N 1
ATOM 660 C CA . THR A 1 83 ? 3.683 -6.681 1.550 1.00 91.25 83 THR A CA 1
ATOM 661 C C . THR A 1 83 ? 2.739 -7.650 2.255 1.00 91.25 83 THR A C 1
ATOM 663 O O . THR A 1 83 ? 1.942 -7.212 3.081 1.00 91.25 83 THR A O 1
ATOM 666 N N . ASP A 1 84 ? 2.859 -8.951 1.985 1.00 92.00 84 ASP A N 1
ATOM 667 C CA . ASP A 1 84 ? 2.043 -9.988 2.619 1.00 92.00 84 ASP A CA 1
ATOM 668 C C . ASP A 1 84 ? 2.299 -10.066 4.132 1.00 92.00 84 ASP A C 1
ATOM 670 O O . ASP A 1 84 ? 1.379 -9.895 4.935 1.00 92.00 84 ASP A O 1
ATOM 674 N N . VAL A 1 85 ? 3.568 -10.181 4.545 1.00 92.81 85 VAL A N 1
ATOM 675 C CA . VAL A 1 85 ? 3.945 -10.210 5.970 1.00 92.81 85 VAL A CA 1
ATOM 676 C C . VAL A 1 85 ? 3.503 -8.930 6.683 1.00 92.81 85 VAL A C 1
ATOM 678 O O . VAL A 1 85 ? 2.939 -8.981 7.780 1.00 92.81 85 VAL A O 1
ATOM 681 N N . CYS A 1 86 ? 3.713 -7.769 6.058 1.00 89.94 86 CYS A N 1
ATOM 682 C CA . CYS A 1 86 ? 3.311 -6.488 6.628 1.00 89.94 86 CYS A CA 1
ATOM 683 C C . CYS A 1 86 ? 1.779 -6.358 6.716 1.00 89.94 86 CYS A C 1
ATOM 685 O O . CYS A 1 86 ? 1.259 -5.859 7.715 1.00 89.94 86 CYS A O 1
ATOM 687 N N . GLY A 1 87 ? 1.047 -6.871 5.723 1.00 90.06 87 GLY A N 1
ATOM 688 C CA . GLY A 1 87 ? -0.413 -6.934 5.701 1.00 90.06 87 GLY A CA 1
ATOM 689 C C . GLY A 1 87 ? -0.985 -7.824 6.805 1.00 90.06 87 GLY A C 1
ATOM 690 O O . GLY A 1 87 ? -1.895 -7.396 7.517 1.00 90.06 87 GLY A O 1
ATOM 691 N N . ILE A 1 88 ? -0.414 -9.014 7.026 1.00 90.81 88 ILE A N 1
ATOM 692 C CA . ILE A 1 88 ? -0.815 -9.924 8.111 1.00 90.81 88 ILE A CA 1
ATOM 693 C C . ILE A 1 88 ? -0.617 -9.241 9.468 1.00 90.81 88 ILE A C 1
ATOM 695 O O . ILE A 1 88 ? -1.561 -9.139 10.256 1.00 90.81 88 ILE A O 1
ATOM 699 N N . ILE A 1 89 ? 0.573 -8.687 9.720 1.00 91.38 89 ILE A N 1
ATOM 700 C CA . ILE A 1 89 ? 0.882 -7.995 10.980 1.00 91.38 89 ILE A CA 1
ATOM 701 C C . ILE A 1 89 ? -0.042 -6.779 11.177 1.00 91.38 89 ILE A C 1
ATOM 703 O O . ILE A 1 89 ? -0.581 -6.577 12.271 1.00 91.38 89 ILE A O 1
ATOM 707 N N . HIS A 1 90 ? -0.282 -5.988 10.125 1.00 89.44 90 HIS A N 1
ATOM 708 C CA . HIS A 1 90 ? -1.171 -4.828 10.181 1.00 89.44 90 HIS A CA 1
ATOM 709 C C . HIS A 1 90 ? -2.635 -5.220 10.409 1.00 89.44 90 HIS A C 1
ATOM 711 O O . HIS A 1 90 ? -3.331 -4.545 11.161 1.00 89.44 90 HIS A O 1
ATOM 717 N N . SER A 1 91 ? -3.112 -6.320 9.828 1.00 87.38 91 SER A N 1
ATOM 718 C CA . SER A 1 91 ? -4.492 -6.779 10.027 1.00 87.38 91 SER A CA 1
ATOM 719 C C . SER A 1 91 ? -4.761 -7.194 11.480 1.00 87.38 91 SER A C 1
ATOM 721 O O . SER A 1 91 ? -5.821 -6.891 12.031 1.00 87.38 91 SER A O 1
ATOM 723 N N . MET A 1 92 ? -3.772 -7.797 12.149 1.00 86.50 92 MET A N 1
ATOM 724 C CA . MET A 1 92 ? -3.878 -8.194 13.555 1.00 86.50 92 MET A CA 1
ATOM 725 C C . MET A 1 92 ? -3.769 -6.984 14.496 1.00 86.50 92 MET A C 1
ATOM 727 O O . MET A 1 92 ? -4.623 -6.761 15.364 1.00 86.50 92 MET A O 1
ATOM 731 N N . PHE A 1 93 ? -2.736 -6.155 14.322 1.00 84.56 93 PHE A N 1
ATOM 732 C CA . PHE A 1 93 ? -2.384 -5.110 15.291 1.00 84.56 93 PHE A CA 1
ATOM 733 C C . PHE A 1 93 ? -2.818 -3.691 14.897 1.00 84.56 93 PHE A C 1
ATOM 735 O O . PHE A 1 93 ? -2.925 -2.834 15.771 1.00 84.56 93 PHE A O 1
ATOM 742 N N . GLY A 1 94 ? -3.166 -3.438 13.637 1.00 80.19 94 GLY A N 1
ATOM 743 C CA . GLY A 1 94 ? -3.490 -2.111 13.103 1.00 80.19 94 GLY A CA 1
ATOM 744 C C . GLY A 1 94 ? -4.742 -1.475 13.710 1.00 80.19 94 GLY A C 1
ATOM 745 O O . GLY A 1 94 ? -5.680 -2.164 14.108 1.00 80.19 94 GLY A O 1
ATOM 746 N N . GLY A 1 95 ? -4.764 -0.143 13.807 1.00 73.69 95 GLY A N 1
ATOM 747 C CA . GLY A 1 95 ? -5.889 0.608 14.383 1.00 73.69 95 GLY A CA 1
ATOM 748 C C . GLY A 1 95 ? -7.169 0.563 13.538 1.00 73.69 95 GLY A C 1
ATOM 749 O O . GLY A 1 95 ? -8.260 0.720 14.077 1.00 73.69 95 GLY A O 1
ATOM 750 N N . GLN A 1 96 ? -7.041 0.303 12.234 1.00 81.12 96 GLN A N 1
ATOM 751 C CA . GLN A 1 96 ? -8.150 0.230 11.286 1.00 81.12 96 GLN A CA 1
ATOM 752 C C . GLN A 1 96 ? -7.918 -0.940 10.312 1.00 81.12 96 GLN A C 1
ATOM 754 O O . GLN A 1 96 ? -7.187 -0.767 9.341 1.00 81.12 96 GLN A O 1
ATOM 759 N N . PRO A 1 97 ? -8.539 -2.118 10.519 1.00 76.94 97 PRO A N 1
ATOM 760 C CA . PRO A 1 97 ? -8.307 -3.302 9.678 1.00 76.94 97 PRO A CA 1
ATOM 761 C C . PRO A 1 97 ? -8.810 -3.145 8.232 1.00 76.94 97 PRO A C 1
ATOM 763 O O . PRO A 1 97 ? -8.441 -3.924 7.363 1.00 76.94 97 PRO A O 1
ATOM 766 N N . LEU A 1 98 ? -9.626 -2.121 7.954 1.00 83.62 98 LEU A N 1
ATOM 767 C CA . LEU A 1 98 ? -10.052 -1.767 6.596 1.00 83.62 98 LEU A CA 1
ATOM 768 C C . LEU A 1 98 ? -8.970 -1.003 5.804 1.00 83.62 98 LEU A C 1
ATOM 770 O O . LEU A 1 98 ? -9.169 -0.699 4.629 1.00 83.62 98 LEU A O 1
ATOM 774 N N . LEU A 1 99 ? -7.854 -0.633 6.443 1.00 84.75 99 LEU A N 1
ATOM 775 C CA . LEU A 1 99 ? -6.728 0.006 5.774 1.00 84.75 99 LEU A CA 1
ATOM 776 C C . LEU A 1 99 ? -5.959 -1.039 4.956 1.00 84.75 99 LEU A C 1
ATOM 778 O O . LEU A 1 99 ? -5.410 -1.992 5.503 1.00 84.75 99 LEU A O 1
ATOM 782 N N . ILE A 1 100 ? -5.895 -0.828 3.644 1.00 85.25 100 ILE A N 1
ATOM 783 C CA . ILE A 1 100 ? -5.094 -1.657 2.744 1.00 85.25 100 ILE A CA 1
ATOM 784 C C . ILE A 1 100 ? -3.661 -1.139 2.785 1.00 85.25 100 ILE A C 1
ATOM 786 O O . ILE A 1 100 ? -3.406 0.023 2.462 1.00 85.25 100 ILE A O 1
ATOM 790 N N . LEU A 1 101 ? -2.737 -2.006 3.183 1.00 84.88 101 LEU A N 1
ATOM 791 C CA . LEU A 1 101 ? -1.314 -1.721 3.157 1.00 84.88 101 LEU A CA 1
ATOM 792 C C . LEU A 1 101 ? -0.710 -2.236 1.851 1.00 84.88 101 LEU A C 1
ATOM 794 O O . LEU A 1 101 ? -1.027 -3.336 1.407 1.00 84.88 101 LEU A O 1
ATOM 798 N N . GLY A 1 102 ? 0.159 -1.441 1.241 1.00 83.31 102 GLY A N 1
ATOM 799 C CA . GLY A 1 102 ? 0.820 -1.809 -0.001 1.00 83.31 102 GLY A CA 1
ATOM 800 C C . GLY A 1 102 ? 2.003 -0.907 -0.297 1.00 83.31 102 GLY A C 1
ATOM 801 O O . GLY A 1 102 ? 2.139 0.179 0.275 1.00 83.31 102 GLY A O 1
ATOM 802 N N . VAL A 1 103 ? 2.858 -1.370 -1.204 1.00 85.44 103 VAL A N 1
ATOM 803 C CA . VAL A 1 103 ? 3.936 -0.559 -1.764 1.00 85.44 103 VAL A CA 1
ATOM 804 C C . VAL A 1 103 ? 3.317 0.527 -2.638 1.00 85.44 103 VAL A C 1
ATOM 806 O O . VAL A 1 103 ? 2.510 0.247 -3.523 1.00 85.44 103 VAL A O 1
ATOM 809 N N . ALA A 1 104 ? 3.687 1.776 -2.369 1.00 85.62 104 ALA A N 1
ATOM 810 C CA . ALA A 1 104 ? 3.282 2.920 -3.167 1.00 85.62 104 ALA A CA 1
ATOM 811 C C . ALA A 1 104 ? 4.470 3.441 -3.978 1.00 85.62 104 ALA A C 1
ATOM 813 O O . ALA A 1 104 ? 5.619 3.371 -3.539 1.00 85.62 104 ALA A O 1
ATOM 814 N N . GLU A 1 105 ? 4.185 4.043 -5.126 1.00 83.00 105 GLU A N 1
ATOM 815 C CA . GLU A 1 105 ? 5.202 4.597 -6.022 1.00 83.00 105 GLU A CA 1
ATOM 816 C C . GLU A 1 105 ? 6.190 5.569 -5.340 1.00 83.00 105 GLU A C 1
ATOM 818 O O . GLU A 1 105 ? 7.396 5.425 -5.547 1.00 83.00 105 GLU A O 1
ATOM 823 N N . PRO A 1 106 ? 5.773 6.489 -4.440 1.00 85.44 106 PRO A N 1
ATOM 824 C CA . PRO A 1 106 ? 6.729 7.342 -3.731 1.00 85.44 106 PRO A CA 1
ATOM 825 C C . PRO A 1 106 ? 7.744 6.554 -2.888 1.00 85.44 106 PRO A C 1
ATOM 827 O O . PRO A 1 106 ? 8.891 6.977 -2.744 1.00 85.44 106 PR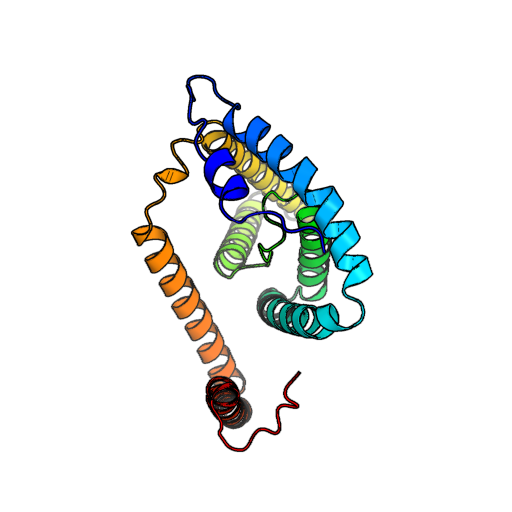O A O 1
ATOM 830 N N . THR A 1 107 ? 7.347 5.396 -2.353 1.00 86.44 107 THR A N 1
ATOM 831 C CA . THR A 1 107 ? 8.236 4.497 -1.606 1.00 86.44 107 THR A CA 1
ATOM 832 C C . THR A 1 107 ? 9.255 3.838 -2.535 1.00 86.44 107 THR A C 1
ATOM 834 O O . THR A 1 107 ? 10.427 3.754 -2.177 1.00 86.44 107 THR A O 1
ATOM 837 N N . VAL A 1 108 ? 8.844 3.438 -3.742 1.00 85.62 108 VAL A N 1
ATOM 838 C CA . VAL A 1 108 ? 9.725 2.863 -4.779 1.00 85.62 108 VAL A CA 1
ATOM 839 C C . VAL A 1 108 ? 10.775 3.880 -5.238 1.00 85.62 108 VAL A C 1
ATOM 841 O O . VAL A 1 108 ? 11.964 3.560 -5.331 1.00 85.62 108 VAL A O 1
ATOM 844 N N . ILE A 1 109 ? 10.360 5.130 -5.462 1.00 87.38 109 ILE A N 1
ATOM 845 C CA . ILE A 1 109 ? 11.262 6.231 -5.830 1.00 87.38 109 ILE A CA 1
ATOM 846 C C . ILE A 1 109 ? 12.269 6.492 -4.704 1.00 87.38 109 ILE A C 1
ATOM 848 O O . ILE A 1 109 ? 13.470 6.596 -4.956 1.00 87.38 109 ILE A O 1
ATOM 852 N N . MET A 1 110 ? 11.800 6.553 -3.454 1.00 87.62 110 MET A N 1
ATOM 853 C CA . MET A 1 110 ? 12.666 6.743 -2.290 1.00 87.62 110 MET A CA 1
ATOM 854 C C . MET A 1 110 ? 13.669 5.593 -2.130 1.00 87.62 110 MET A C 1
ATOM 856 O O . MET A 1 110 ? 14.849 5.845 -1.886 1.00 87.62 110 MET A O 1
ATOM 860 N N . TYR A 1 111 ? 13.233 4.348 -2.335 1.00 85.06 111 TYR A N 1
ATOM 861 C CA . TYR A 1 111 ? 14.099 3.172 -2.287 1.00 85.06 111 TYR A CA 1
ATOM 862 C C . TYR A 1 111 ? 15.184 3.214 -3.372 1.00 85.06 111 TYR A C 1
ATOM 864 O O . TYR A 1 111 ? 16.361 3.004 -3.084 1.00 85.06 111 TYR A O 1
ATOM 872 N N . THR A 1 112 ? 14.813 3.570 -4.605 1.00 86.12 112 THR A N 1
ATOM 873 C CA . THR A 1 112 ? 15.755 3.727 -5.726 1.00 86.12 112 THR A CA 1
ATOM 874 C C . THR A 1 112 ? 16.771 4.838 -5.452 1.00 86.12 112 THR A C 1
ATOM 876 O O . THR A 1 112 ? 17.969 4.668 -5.683 1.00 86.12 112 THR A O 1
ATOM 879 N N . TYR A 1 113 ? 16.316 5.966 -4.899 1.00 88.06 113 TYR A N 1
ATOM 880 C CA . TYR A 1 113 ? 17.192 7.059 -4.483 1.00 88.06 113 TYR A CA 1
ATOM 881 C C . TYR A 1 113 ? 18.171 6.620 -3.386 1.00 88.06 113 TYR A C 1
ATOM 883 O O . TYR A 1 113 ? 19.369 6.879 -3.491 1.00 88.06 113 TYR A O 1
ATOM 891 N N . LEU A 1 114 ? 17.690 5.908 -2.360 1.00 84.94 114 LEU A N 1
ATOM 892 C CA . LEU A 1 114 ? 18.529 5.381 -1.283 1.00 84.94 114 LEU A CA 1
ATOM 893 C C . LEU A 1 114 ? 19.578 4.394 -1.815 1.00 84.94 114 LEU A C 1
ATOM 895 O O . LEU A 1 114 ? 20.750 4.470 -1.443 1.00 84.94 114 LEU A O 1
ATOM 899 N N . TYR A 1 115 ? 19.177 3.502 -2.720 1.00 83.44 115 TYR A N 1
ATOM 900 C CA . TYR A 1 115 ? 20.083 2.567 -3.378 1.00 83.44 115 TYR A CA 1
ATOM 901 C C . TYR A 1 115 ? 21.195 3.301 -4.140 1.00 83.44 115 TYR A C 1
ATOM 903 O O . TYR A 1 115 ? 22.376 3.041 -3.903 1.00 83.44 115 TYR A O 1
ATOM 911 N N . ASN A 1 116 ? 20.848 4.288 -4.969 1.00 84.44 116 ASN A N 1
ATOM 912 C CA . ASN A 1 116 ? 21.835 5.082 -5.706 1.00 84.44 116 ASN A CA 1
ATOM 913 C C . ASN A 1 116 ? 22.762 5.871 -4.769 1.00 84.44 116 ASN A C 1
ATOM 915 O O . ASN A 1 116 ? 23.977 5.848 -4.947 1.00 84.44 116 ASN A O 1
ATOM 919 N N . PHE A 1 117 ? 22.218 6.466 -3.706 1.00 83.56 117 PHE A N 1
ATOM 920 C CA . PHE A 1 117 ? 22.993 7.198 -2.704 1.00 83.56 117 PHE A CA 1
ATOM 921 C C . PHE A 1 117 ? 24.031 6.319 -1.990 1.00 83.56 117 PHE A C 1
ATOM 923 O O . PHE A 1 117 ? 25.173 6.729 -1.772 1.00 83.56 117 PHE A O 1
ATOM 930 N N . THR A 1 118 ? 23.655 5.092 -1.620 1.00 78.25 118 THR A N 1
ATOM 931 C CA . THR A 1 118 ? 24.593 4.147 -0.990 1.00 78.25 118 THR A CA 1
ATOM 932 C C . THR A 1 118 ? 25.650 3.643 -1.975 1.00 78.25 118 THR A C 1
ATOM 934 O O . THR A 1 118 ? 26.816 3.511 -1.599 1.00 78.25 118 THR A O 1
ATOM 937 N N . LYS A 1 119 ? 25.281 3.438 -3.247 1.00 72.94 119 LYS A N 1
ATOM 938 C CA . LYS A 1 119 ? 26.198 3.022 -4.316 1.00 72.94 119 LYS A CA 1
ATOM 939 C C . LYS A 1 119 ? 27.246 4.091 -4.634 1.00 72.94 119 LYS A C 1
ATOM 941 O O . LYS A 1 119 ? 28.420 3.761 -4.779 1.00 72.94 119 LYS A O 1
ATOM 946 N N . GLU A 1 120 ? 26.851 5.360 -4.695 1.00 74.94 120 GLU A N 1
ATOM 947 C CA . GLU A 1 120 ? 27.770 6.484 -4.923 1.00 74.94 120 GLU A CA 1
ATOM 948 C C . GLU A 1 120 ? 28.790 6.627 -3.786 1.00 74.94 120 GLU A C 1
ATOM 950 O O . GLU A 1 120 ? 29.985 6.792 -4.032 1.00 74.94 120 GLU A O 1
ATOM 955 N N . LYS A 1 121 ? 28.353 6.473 -2.530 1.00 67.31 121 LYS A N 1
ATOM 956 C CA . LYS A 1 121 ? 29.252 6.533 -1.366 1.00 67.31 121 LYS A CA 1
ATOM 957 C C . LYS A 1 121 ? 30.196 5.334 -1.251 1.00 67.31 121 LYS A C 1
ATOM 959 O O . LYS A 1 121 ? 31.302 5.489 -0.733 1.00 67.31 121 LYS A O 1
ATOM 964 N N . ALA A 1 122 ? 29.805 4.165 -1.761 1.00 61.50 122 ALA A N 1
ATOM 965 C CA . ALA A 1 122 ? 30.657 2.975 -1.802 1.00 61.50 122 ALA A CA 1
ATOM 966 C C . ALA A 1 122 ? 31.851 3.121 -2.769 1.00 61.50 122 ALA A C 1
ATOM 968 O O . ALA A 1 122 ? 32.877 2.472 -2.577 1.00 61.50 122 ALA A O 1
ATOM 969 N N . GLY A 1 123 ? 31.769 4.015 -3.764 1.00 55.53 123 GLY A N 1
ATOM 970 C CA . GLY A 1 123 ? 32.878 4.315 -4.678 1.00 55.53 123 GLY A CA 1
ATOM 971 C C . GLY A 1 123 ? 34.098 4.962 -4.005 1.00 55.53 123 GLY A C 1
ATOM 972 O O . GLY A 1 123 ? 35.200 4.877 -4.540 1.00 55.53 123 GLY A O 1
ATOM 973 N N . SER A 1 124 ? 33.928 5.559 -2.819 1.00 54.22 124 SER A N 1
ATOM 974 C CA . SER A 1 124 ? 35.010 6.214 -2.067 1.00 54.22 124 SER A CA 1
ATOM 975 C C . SER A 1 124 ? 35.765 5.277 -1.111 1.00 54.22 124 SER A C 1
ATOM 977 O O . SER A 1 124 ? 36.833 5.654 -0.636 1.00 54.22 124 SER A O 1
ATOM 979 N N . TRP A 1 125 ? 35.244 4.077 -0.821 1.00 50.84 125 TRP A N 1
ATOM 980 C CA . TRP A 1 125 ? 35.839 3.117 0.120 1.00 50.84 125 TRP A CA 1
ATOM 981 C C . TRP A 1 125 ? 36.004 1.738 -0.544 1.00 50.84 125 TRP A C 1
ATOM 983 O O . TRP A 1 125 ? 35.133 0.882 -0.492 1.00 50.84 125 TRP A O 1
ATOM 993 N N . THR A 1 126 ? 37.153 1.564 -1.199 1.00 43.84 126 THR A N 1
ATOM 994 C CA . THR A 1 126 ? 37.862 0.318 -1.562 1.00 43.84 126 THR A CA 1
ATOM 995 C C . THR A 1 126 ? 37.052 -0.902 -2.045 1.00 43.84 126 THR A C 1
ATOM 997 O O . THR A 1 126 ? 36.423 -1.643 -1.291 1.00 43.84 126 THR A O 1
ATOM 1000 N N . ARG A 1 127 ? 37.278 -1.231 -3.324 1.00 48.44 127 ARG A N 1
ATOM 1001 C CA . ARG A 1 127 ? 36.769 -2.357 -4.139 1.00 48.44 127 ARG A CA 1
ATOM 1002 C C . ARG A 1 127 ? 36.999 -3.792 -3.611 1.00 48.44 127 ARG A C 1
ATOM 1004 O O . ARG A 1 127 ? 36.670 -4.732 -4.323 1.00 48.44 127 ARG A O 1
ATOM 1011 N N . VAL A 1 128 ? 37.512 -3.991 -2.393 1.00 46.12 128 VAL A N 1
ATOM 1012 C CA . VAL A 1 128 ? 37.857 -5.320 -1.830 1.00 46.12 128 VAL A CA 1
ATOM 1013 C C . VAL A 1 128 ? 36.904 -5.764 -0.702 1.00 46.12 128 VAL A C 1
ATOM 1015 O O . VAL A 1 128 ? 36.698 -6.957 -0.515 1.00 46.12 128 VAL A O 1
ATOM 1018 N N . VAL A 1 129 ? 36.199 -4.841 -0.032 1.00 50.34 129 VAL A N 1
ATOM 1019 C CA . VAL A 1 129 ? 35.131 -5.156 0.958 1.00 50.34 129 VAL A CA 1
ATOM 1020 C C . VAL A 1 129 ? 33.746 -5.265 0.284 1.00 50.34 129 VAL A C 1
ATOM 1022 O O . VAL A 1 129 ? 32.714 -5.458 0.920 1.00 50.34 129 VAL A O 1
ATOM 1025 N N . LEU A 1 130 ? 33.696 -5.162 -1.043 1.00 49.38 130 LEU A N 1
ATOM 1026 C CA . LEU A 1 130 ? 32.464 -4.931 -1.799 1.00 49.38 130 LEU A CA 1
ATOM 1027 C C . LEU A 1 130 ? 31.596 -6.183 -2.019 1.00 49.38 130 LEU A C 1
ATOM 1029 O O . LEU A 1 130 ? 30.399 -6.040 -2.247 1.00 49.38 130 LEU A O 1
ATOM 1033 N N . VAL A 1 131 ? 32.144 -7.395 -1.889 1.00 52.41 131 VAL A N 1
ATOM 1034 C CA . VAL A 1 131 ? 31.379 -8.634 -2.148 1.00 52.41 131 VAL A CA 1
ATOM 1035 C C . VAL A 1 131 ? 30.688 -9.185 -0.889 1.00 52.41 131 VAL A C 1
ATOM 1037 O O . VAL A 1 131 ? 29.641 -9.812 -1.002 1.00 52.41 131 VAL A O 1
ATOM 1040 N N . LEU A 1 132 ? 31.195 -8.880 0.315 1.00 50.56 132 LEU A N 1
ATOM 1041 C CA . LEU A 1 132 ? 30.577 -9.285 1.594 1.00 50.56 132 LEU A CA 1
ATOM 1042 C C . LEU A 1 132 ? 30.101 -8.098 2.459 1.00 50.56 132 LEU A C 1
ATOM 1044 O O . LEU A 1 132 ? 29.151 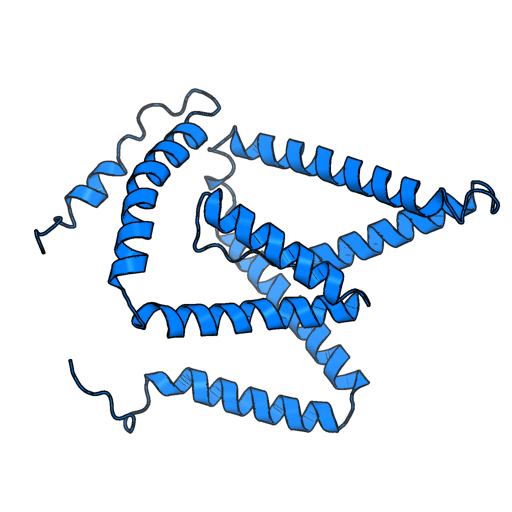-8.248 3.221 1.00 50.56 132 LEU A O 1
ATOM 1048 N N . GLY A 1 133 ? 30.694 -6.904 2.322 1.00 51.34 133 GLY A N 1
ATOM 1049 C CA . GLY A 1 133 ? 30.346 -5.711 3.110 1.00 51.34 133 GLY A CA 1
ATOM 1050 C C . GLY A 1 133 ? 29.394 -4.723 2.421 1.00 51.34 133 GLY A C 1
ATOM 1051 O O . GLY A 1 133 ? 28.724 -3.949 3.103 1.00 51.34 133 GLY A O 1
ATOM 1052 N N . GLY A 1 134 ? 29.261 -4.762 1.089 1.00 53.75 134 GLY A N 1
ATOM 1053 C CA . GLY A 1 134 ? 28.359 -3.866 0.346 1.00 53.75 134 GLY A CA 1
ATOM 1054 C C . GLY A 1 134 ? 26.882 -4.033 0.731 1.00 53.75 134 GLY A C 1
ATOM 1055 O O . GLY A 1 134 ? 26.162 -3.048 0.890 1.00 53.75 134 GLY A O 1
ATOM 1056 N N . MET A 1 135 ? 26.450 -5.275 0.979 1.00 56.94 1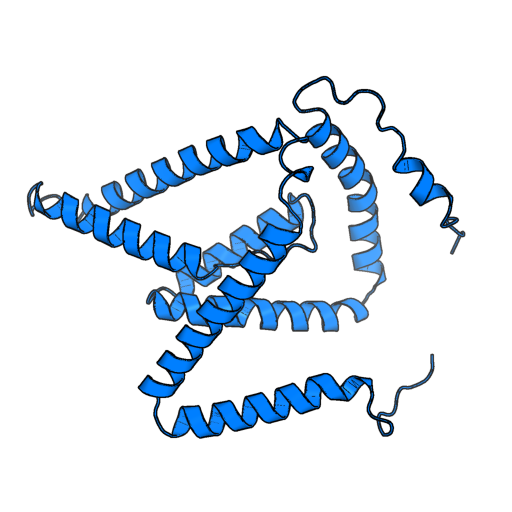35 MET A N 1
ATOM 1057 C CA . MET A 1 135 ? 25.100 -5.569 1.475 1.00 56.94 135 MET A CA 1
ATOM 1058 C C . MET A 1 135 ? 24.898 -5.072 2.914 1.00 56.94 135 MET A C 1
ATOM 1060 O O . MET A 1 135 ? 23.841 -4.534 3.232 1.00 56.94 135 MET A O 1
ATOM 1064 N N . PHE A 1 136 ? 25.924 -5.174 3.766 1.00 61.78 136 PHE A N 1
ATOM 1065 C CA . PHE A 1 136 ? 25.859 -4.723 5.157 1.00 61.78 136 PHE A CA 1
ATOM 1066 C C . PHE A 1 136 ? 25.700 -3.198 5.266 1.00 61.78 136 PHE A C 1
ATOM 1068 O O . PHE A 1 136 ? 24.884 -2.724 6.049 1.00 61.78 136 PHE A O 1
ATOM 1075 N N . HIS A 1 137 ? 26.392 -2.421 4.427 1.00 62.75 137 HIS A N 1
ATOM 1076 C CA . HIS A 1 137 ? 26.243 -0.959 4.401 1.00 62.75 137 HIS A CA 1
ATOM 1077 C C . HIS A 1 137 ? 24.863 -0.494 3.911 1.00 62.75 137 HIS A C 1
ATOM 1079 O O . HIS A 1 137 ? 24.314 0.483 4.434 1.00 62.75 137 HIS A O 1
ATOM 1085 N N . PHE A 1 138 ? 24.286 -1.188 2.925 1.00 67.75 138 PHE A N 1
ATOM 1086 C CA . PHE A 1 138 ? 22.927 -0.904 2.460 1.00 67.75 138 PHE A CA 1
ATOM 1087 C C . PHE A 1 138 ? 21.884 -1.235 3.536 1.00 67.75 138 PHE A C 1
ATOM 1089 O O . PHE A 1 138 ? 20.989 -0.428 3.802 1.00 67.75 138 PHE A O 1
ATOM 1096 N N . LEU A 1 139 ? 22.038 -2.382 4.206 1.00 73.06 139 LEU A N 1
ATOM 1097 C CA . LEU A 1 139 ? 21.184 -2.803 5.316 1.00 73.06 139 LEU A CA 1
ATOM 1098 C C . LEU A 1 139 ? 21.286 -1.846 6.514 1.00 73.06 139 LEU A C 1
ATOM 1100 O O . LEU A 1 139 ? 20.251 -1.453 7.042 1.00 73.06 139 LEU A O 1
ATOM 1104 N N . ASP A 1 140 ? 22.489 -1.403 6.897 1.00 79.62 140 ASP A N 1
ATOM 1105 C CA . ASP A 1 140 ? 22.690 -0.440 7.993 1.00 79.62 140 ASP A CA 1
ATOM 1106 C C . ASP A 1 140 ? 22.032 0.913 7.693 1.00 79.62 140 ASP A C 1
ATOM 1108 O O . ASP A 1 140 ? 21.287 1.457 8.511 1.00 79.62 140 ASP A O 1
ATOM 1112 N N . THR A 1 141 ? 22.236 1.439 6.482 1.00 76.19 141 THR A N 1
ATOM 1113 C CA . THR A 1 141 ? 21.647 2.726 6.086 1.00 76.19 141 THR A CA 1
ATOM 1114 C C . THR A 1 141 ? 20.122 2.637 6.062 1.00 76.19 141 THR A C 1
ATOM 1116 O O . THR A 1 141 ? 19.441 3.522 6.585 1.00 76.19 141 THR A O 1
ATOM 1119 N N . THR A 1 142 ? 19.580 1.549 5.513 1.00 80.25 142 THR A N 1
ATOM 1120 C CA . THR A 1 142 ? 18.134 1.304 5.478 1.00 80.25 142 THR A CA 1
ATOM 1121 C C . THR A 1 142 ? 17.574 1.163 6.891 1.00 80.25 142 THR A C 1
ATOM 1123 O O . THR A 1 142 ? 16.597 1.828 7.230 1.00 80.25 142 THR A O 1
ATOM 1126 N N . PHE A 1 143 ? 18.235 0.393 7.759 1.00 84.69 143 PHE A N 1
ATOM 1127 C CA . PHE A 1 143 ? 17.838 0.225 9.154 1.00 84.69 143 PHE A CA 1
ATOM 1128 C C . PHE A 1 143 ? 17.805 1.561 9.904 1.00 84.69 143 PHE A C 1
ATOM 1130 O O . PHE A 1 143 ? 16.813 1.877 10.559 1.00 84.69 143 PHE A O 1
ATOM 1137 N N . ARG A 1 144 ? 18.836 2.401 9.754 1.00 83.88 144 ARG A N 1
ATOM 1138 C CA . ARG A 1 144 ? 18.880 3.738 10.368 1.00 83.88 144 ARG A CA 1
ATOM 1139 C C . ARG A 1 144 ? 17.726 4.617 9.897 1.00 83.88 144 ARG A C 1
ATOM 1141 O O . ARG A 1 144 ? 17.098 5.278 10.723 1.00 83.88 144 ARG A O 1
ATOM 1148 N N . VAL A 1 145 ? 17.411 4.612 8.600 1.00 88.62 145 VAL A N 1
ATOM 1149 C CA . VAL A 1 145 ? 16.259 5.354 8.065 1.00 88.62 145 VAL A CA 1
ATOM 1150 C C . VAL A 1 145 ? 14.951 4.814 8.645 1.00 88.62 145 VAL A C 1
ATOM 1152 O O . VAL A 1 145 ? 14.106 5.609 9.057 1.00 88.62 145 VAL A O 1
ATOM 1155 N N . CYS A 1 146 ? 14.789 3.494 8.757 1.00 86.75 146 CYS A N 1
ATOM 1156 C CA . CYS A 1 146 ? 13.608 2.880 9.366 1.00 86.75 146 CYS A CA 1
ATOM 1157 C C . CYS A 1 146 ? 13.452 3.260 10.846 1.00 86.75 146 CYS A C 1
ATOM 1159 O O . CYS A 1 146 ? 12.352 3.624 11.262 1.00 86.75 146 CYS A O 1
ATOM 1161 N N . VAL A 1 147 ? 14.537 3.251 11.629 1.00 90.19 147 VAL A N 1
ATOM 1162 C CA . VAL A 1 147 ? 14.528 3.655 13.047 1.00 90.19 147 VAL A CA 1
ATOM 1163 C C . VAL A 1 147 ? 14.123 5.122 13.196 1.00 90.19 147 VAL A C 1
ATOM 1165 O O . VAL A 1 147 ? 13.223 5.437 13.975 1.00 90.19 147 VAL A O 1
ATOM 1168 N N . TRP A 1 148 ? 14.723 6.023 12.413 1.00 90.75 148 TRP A N 1
ATOM 1169 C CA . TRP A 1 148 ? 14.347 7.440 12.434 1.00 90.75 148 TRP A CA 1
ATOM 1170 C C . TRP A 1 148 ? 12.909 7.664 11.973 1.00 90.75 148 TRP A C 1
ATOM 1172 O O . TRP A 1 148 ? 12.194 8.468 12.568 1.00 90.75 148 TRP A O 1
ATOM 1182 N N . THR A 1 149 ? 12.454 6.920 10.967 1.00 87.56 149 THR A N 1
ATOM 1183 C CA . THR A 1 149 ? 11.067 6.982 10.496 1.00 87.56 149 THR A CA 1
ATOM 1184 C C . THR A 1 149 ? 10.098 6.541 11.593 1.00 87.56 149 THR A C 1
ATOM 1186 O O . THR A 1 149 ? 9.110 7.226 11.837 1.00 87.56 149 THR A O 1
ATOM 1189 N N . ALA A 1 150 ? 10.395 5.460 12.321 1.00 87.00 150 ALA A N 1
ATOM 1190 C CA . ALA A 1 150 ? 9.581 5.015 13.450 1.00 87.00 150 ALA A CA 1
ATOM 1191 C C . ALA A 1 150 ? 9.496 6.085 14.551 1.00 87.00 150 ALA A C 1
ATOM 1193 O O . ALA A 1 150 ? 8.405 6.388 15.030 1.00 87.00 150 ALA A O 1
ATOM 1194 N N . ILE A 1 151 ? 10.618 6.723 14.899 1.00 87.75 151 ILE A N 1
ATOM 1195 C CA . ILE A 1 151 ? 10.645 7.827 15.873 1.00 87.75 151 ILE A CA 1
ATOM 1196 C C . ILE A 1 151 ? 9.788 9.006 15.386 1.00 87.75 151 ILE A C 1
ATOM 1198 O O . ILE A 1 151 ? 8.954 9.518 16.134 1.00 87.75 151 ILE A O 1
ATOM 1202 N N . LEU A 1 152 ? 9.938 9.408 14.121 1.00 85.81 152 LEU A N 1
ATOM 1203 C CA . LEU A 1 152 ? 9.165 10.502 13.525 1.00 85.81 152 LEU A CA 1
ATOM 1204 C C . LEU A 1 152 ? 7.671 10.188 13.397 1.00 85.81 152 LEU A C 1
ATOM 1206 O O . LEU A 1 152 ? 6.872 11.118 13.380 1.00 85.81 152 LEU A O 1
ATOM 1210 N N . LEU A 1 153 ? 7.277 8.915 13.346 1.00 83.88 153 LEU A N 1
ATOM 1211 C CA . LEU A 1 153 ? 5.874 8.494 13.374 1.00 83.88 153 LEU A CA 1
ATOM 1212 C C . LEU A 1 153 ? 5.297 8.463 14.798 1.00 83.88 153 LEU A C 1
ATOM 1214 O O . LEU A 1 153 ? 4.121 8.776 14.991 1.00 83.88 153 LEU A O 1
ATOM 1218 N N . LEU A 1 154 ? 6.110 8.140 15.808 1.00 81.81 154 LEU A N 1
ATOM 1219 C CA . LEU A 1 154 ? 5.687 8.134 17.212 1.00 81.81 154 LEU A CA 1
ATOM 1220 C C . LEU A 1 154 ? 5.402 9.546 17.745 1.00 81.81 154 LEU A C 1
ATOM 1222 O O . LEU A 1 154 ? 4.492 9.718 18.559 1.00 81.81 154 LEU A O 1
ATOM 1226 N N . LEU A 1 155 ? 6.132 10.560 17.266 1.00 79.31 155 LEU A N 1
ATOM 1227 C CA . LEU A 1 155 ? 5.956 11.948 17.703 1.00 79.31 155 LEU A CA 1
ATOM 1228 C C . LEU A 1 155 ? 4.530 12.478 17.410 1.00 79.31 155 LEU A C 1
ATOM 1230 O O . LEU A 1 155 ? 3.836 12.825 18.366 1.00 79.31 155 LEU A O 1
ATOM 1234 N N . PRO A 1 156 ? 4.006 12.482 16.165 1.00 73.88 156 PRO A N 1
ATOM 1235 C CA . PRO A 1 156 ? 2.625 12.886 15.888 1.00 73.88 156 PRO A CA 1
ATOM 1236 C C . PRO A 1 156 ? 1.576 11.991 16.552 1.00 73.88 156 PRO A C 1
ATOM 1238 O O . PRO A 1 156 ? 0.504 12.480 16.896 1.00 73.88 156 PRO A O 1
ATOM 1241 N N . ALA A 1 157 ? 1.861 10.700 16.752 1.00 74.38 157 ALA A N 1
ATOM 1242 C CA . ALA A 1 157 ? 0.933 9.784 17.416 1.00 74.38 157 ALA A CA 1
ATOM 1243 C C . ALA A 1 157 ? 0.707 10.156 18.895 1.00 74.38 157 ALA A C 1
ATOM 1245 O O . ALA A 1 157 ? -0.412 10.054 19.402 1.00 74.38 157 ALA A O 1
ATOM 1246 N N . ALA A 1 158 ? 1.746 10.637 19.586 1.00 72.19 158 ALA A N 1
ATOM 1247 C CA . ALA A 1 158 ? 1.627 11.139 20.955 1.00 72.19 158 ALA A CA 1
ATOM 1248 C C . ALA A 1 158 ? 0.827 12.454 21.029 1.00 72.19 158 ALA A C 1
ATOM 1250 O O . ALA A 1 158 ? 0.101 12.685 22.003 1.00 72.19 158 ALA A O 1
ATOM 1251 N N . PHE A 1 159 ? 0.919 13.283 19.983 1.00 68.25 159 PHE A N 1
ATOM 1252 C CA . PHE A 1 159 ? 0.182 14.535 19.821 1.00 68.25 159 PHE A CA 1
ATOM 1253 C C . PHE A 1 159 ? -1.052 14.336 18.931 1.00 68.25 159 PHE A C 1
ATOM 1255 O O . PHE A 1 159 ? -1.123 14.810 17.796 1.00 68.25 159 PHE A O 1
ATOM 1262 N N . SER A 1 160 ? -2.075 13.679 19.482 1.00 65.81 160 SER A N 1
ATOM 1263 C CA . SER A 1 160 ? -3.352 13.388 18.804 1.00 65.81 160 SER A CA 1
ATOM 1264 C C . SER A 1 160 ? -4.083 14.614 18.229 1.00 65.81 160 SER A C 1
ATOM 1266 O O . SER A 1 160 ? -4.991 14.474 17.418 1.00 65.81 160 SER A O 1
ATOM 1268 N N . THR A 1 161 ? -3.694 15.832 18.605 1.00 63.19 161 THR A N 1
ATOM 1269 C CA . THR A 1 161 ? -4.232 17.089 18.063 1.00 63.19 161 THR A CA 1
ATOM 1270 C C . THR A 1 161 ? -3.643 17.474 16.699 1.00 63.19 161 THR A C 1
ATOM 1272 O O . THR A 1 161 ? -4.280 18.207 15.939 1.00 63.19 161 THR A O 1
ATOM 1275 N N . ILE A 1 162 ? -2.449 16.980 16.352 1.00 64.81 162 ILE A N 1
ATOM 1276 C CA . ILE A 1 162 ? -1.770 17.285 15.082 1.00 64.81 162 ILE A CA 1
ATOM 1277 C C . ILE A 1 162 ? -2.382 16.474 13.933 1.00 64.81 162 ILE A C 1
ATOM 1279 O O . ILE A 1 162 ? -2.541 17.003 12.832 1.00 64.81 162 ILE A O 1
ATOM 1283 N N . ILE A 1 163 ? -2.808 15.228 14.181 1.00 66.88 163 ILE A N 1
ATOM 1284 C CA . ILE A 1 163 ? -3.385 14.369 13.133 1.00 66.88 163 ILE A CA 1
ATOM 1285 C C . ILE A 1 163 ? -4.739 14.887 12.636 1.00 66.88 163 ILE A C 1
ATOM 1287 O O . ILE A 1 163 ? -4.986 14.907 11.435 1.00 66.88 163 ILE A O 1
ATOM 1291 N N . SER A 1 164 ? -5.580 15.429 13.525 1.00 67.75 164 SER A N 1
ATOM 1292 C CA . SER A 1 164 ? -6.834 16.086 13.128 1.00 67.75 164 SER A CA 1
ATOM 1293 C C . SER A 1 164 ? -6.610 17.376 12.332 1.00 67.75 164 SER A C 1
ATOM 1295 O O . SER A 1 164 ? -7.537 17.892 11.711 1.00 67.75 164 SER A O 1
ATOM 1297 N N . ARG A 1 165 ? -5.380 17.910 12.348 1.00 68.12 165 ARG A N 1
ATOM 1298 C CA . ARG A 1 165 ? -4.983 19.102 11.595 1.00 68.12 165 ARG A CA 1
ATOM 1299 C C . ARG A 1 165 ? -4.474 18.771 10.194 1.00 68.12 165 ARG A C 1
ATOM 1301 O O . ARG A 1 165 ? -4.355 19.694 9.387 1.00 68.12 165 ARG A O 1
ATOM 1308 N N . PHE A 1 166 ? -4.212 17.497 9.872 1.00 68.38 166 PHE A N 1
ATOM 1309 C CA . PHE A 1 166 ? -3.944 17.090 8.493 1.00 68.38 166 PHE A CA 1
ATOM 1310 C C . PHE A 1 166 ? -5.173 17.422 7.650 1.00 68.38 166 PHE A C 1
ATOM 1312 O O . PHE A 1 166 ? -6.231 16.799 7.735 1.00 68.38 166 PHE A O 1
ATOM 1319 N N . THR A 1 167 ? -5.061 18.513 6.899 1.00 74.00 167 THR A N 1
ATOM 1320 C CA . THR A 1 167 ? -6.220 19.140 6.280 1.00 74.00 167 THR A CA 1
ATOM 1321 C C . THR A 1 167 ? -6.816 18.212 5.225 1.00 74.00 167 THR A C 1
ATOM 1323 O O . THR A 1 167 ? -6.113 17.659 4.382 1.00 74.00 167 THR A O 1
ATOM 1326 N N . ARG A 1 168 ? -8.150 18.106 5.202 1.00 75.38 168 ARG A N 1
ATOM 1327 C CA . ARG A 1 168 ? -8.928 17.444 4.134 1.00 75.38 168 ARG A CA 1
ATOM 1328 C C . ARG A 1 168 ? -8.474 17.850 2.721 1.00 75.38 168 ARG A C 1
ATOM 1330 O O . ARG A 1 168 ? -8.616 17.087 1.772 1.00 75.38 168 ARG A O 1
ATOM 1337 N N . ILE A 1 169 ? -7.936 19.061 2.586 1.00 77.50 169 ILE A N 1
ATOM 1338 C CA . ILE A 1 169 ? -7.384 19.607 1.346 1.00 77.50 169 ILE A CA 1
ATOM 1339 C C . ILE A 1 169 ? -6.072 18.901 0.960 1.00 77.50 169 ILE A C 1
ATOM 1341 O O . ILE A 1 169 ? -5.906 18.551 -0.207 1.00 77.50 169 ILE A O 1
ATOM 1345 N N . ALA A 1 170 ? -5.173 18.646 1.916 1.00 82.12 170 ALA A N 1
ATOM 1346 C CA . ALA A 1 170 ? -3.939 17.897 1.679 1.00 82.12 170 ALA A CA 1
ATOM 1347 C C . ALA A 1 170 ? -4.233 16.466 1.209 1.00 82.12 170 ALA A C 1
ATOM 1349 O O . ALA A 1 170 ? -3.673 16.034 0.207 1.00 82.12 170 ALA A O 1
ATOM 1350 N N . GLY A 1 171 ? -5.186 15.776 1.849 1.00 80.75 171 GLY A N 1
ATOM 1351 C CA . GLY A 1 171 ? -5.589 14.423 1.446 1.00 80.75 171 GLY A CA 1
ATOM 1352 C C . GLY A 1 171 ? -6.123 14.352 0.010 1.00 80.75 171 GLY A C 1
ATOM 1353 O O . GLY A 1 171 ? -5.721 13.480 -0.756 1.00 80.75 171 GLY A O 1
ATOM 1354 N N . LYS A 1 172 ? -6.965 15.315 -0.398 1.00 86.69 172 LYS A N 1
ATOM 1355 C CA . LYS A 1 172 ? -7.471 15.387 -1.782 1.00 86.69 172 LYS A CA 1
ATOM 1356 C C . LYS A 1 172 ? -6.346 15.582 -2.801 1.00 86.69 172 LYS A C 1
ATOM 1358 O O . LYS A 1 172 ? -6.333 14.902 -3.818 1.00 86.69 172 LYS A O 1
ATOM 1363 N N . ARG A 1 173 ? -5.394 16.478 -2.521 1.00 89.62 173 ARG A N 1
ATOM 1364 C CA . ARG A 1 173 ? -4.262 16.746 -3.427 1.00 89.62 173 ARG A CA 1
ATOM 1365 C C . ARG A 1 173 ? -3.283 15.579 -3.497 1.00 89.62 173 ARG A C 1
ATOM 1367 O O . ARG A 1 173 ? -2.799 15.269 -4.577 1.00 89.62 173 ARG A O 1
ATOM 1374 N N . PHE A 1 174 ? -3.033 14.917 -2.370 1.00 85.94 174 PHE A N 1
ATOM 1375 C CA . PHE A 1 174 ? -2.178 13.735 -2.316 1.00 85.94 174 PHE A CA 1
ATOM 1376 C C . PHE A 1 174 ? -2.774 12.570 -3.117 1.00 85.94 174 PHE A C 1
ATOM 1378 O O . PHE A 1 174 ? -2.073 11.948 -3.908 1.00 85.94 174 PHE A O 1
ATOM 1385 N N . GLY A 1 175 ? -4.087 12.341 -3.002 1.00 85.69 175 GLY A N 1
ATOM 1386 C CA . GLY A 1 175 ? -4.785 11.344 -3.818 1.00 85.69 175 GLY A CA 1
ATOM 1387 C C . GLY A 1 175 ? -4.724 11.650 -5.318 1.00 85.69 175 GLY A C 1
ATOM 1388 O O . GLY A 1 175 ? -4.457 10.752 -6.113 1.00 85.69 175 GLY A O 1
ATOM 1389 N N . THR A 1 176 ? -4.903 12.917 -5.717 1.00 89.75 176 THR A N 1
ATOM 1390 C CA . THR A 1 176 ? -4.735 13.321 -7.124 1.00 89.75 176 THR A CA 1
ATOM 1391 C C . THR A 1 176 ? -3.298 13.115 -7.609 1.00 89.75 176 THR A C 1
ATOM 1393 O O . THR A 1 176 ? -3.113 12.650 -8.728 1.00 89.75 176 THR A O 1
ATOM 1396 N N . LEU A 1 177 ? -2.286 13.409 -6.783 1.00 88.94 177 LEU A N 1
ATOM 1397 C CA . LEU A 1 177 ? -0.879 13.193 -7.137 1.00 88.94 177 LEU A CA 1
ATOM 1398 C C . LEU A 1 177 ? -0.583 11.710 -7.391 1.00 88.94 177 LEU A C 1
ATOM 1400 O O . LEU A 1 177 ? -0.005 11.385 -8.421 1.00 88.94 177 LEU A O 1
ATOM 1404 N N . ILE A 1 178 ? -1.033 10.818 -6.503 1.00 86.44 178 ILE A N 1
ATOM 1405 C CA . ILE A 1 178 ? -0.876 9.366 -6.687 1.00 86.44 178 ILE A CA 1
ATOM 1406 C C . ILE A 1 178 ? -1.555 8.904 -7.980 1.00 86.44 178 ILE A C 1
ATOM 1408 O O . ILE A 1 178 ? -0.987 8.107 -8.717 1.00 86.44 178 ILE A O 1
ATOM 1412 N N . ALA A 1 179 ? -2.747 9.421 -8.289 1.00 87.69 179 ALA A N 1
ATOM 1413 C CA . ALA A 1 179 ? -3.443 9.065 -9.523 1.00 87.69 179 ALA A CA 1
ATOM 1414 C C . ALA A 1 179 ? -2.671 9.504 -10.781 1.00 87.69 179 ALA A C 1
ATOM 1416 O O . ALA A 1 179 ? -2.631 8.765 -11.760 1.00 87.69 179 ALA A O 1
ATOM 1417 N N . VAL A 1 180 ? -2.051 10.689 -10.760 1.00 89.50 180 VAL A N 1
ATOM 1418 C CA . VAL A 1 180 ? -1.221 11.177 -11.874 1.00 89.50 180 VAL A CA 1
ATOM 1419 C C . VAL A 1 180 ? 0.040 10.332 -12.032 1.00 89.50 180 VAL A C 1
ATOM 1421 O O . VAL A 1 180 ? 0.357 9.945 -13.152 1.00 89.50 180 VAL A O 1
ATOM 1424 N N . LEU A 1 181 ? 0.723 10.020 -10.930 1.00 85.19 181 LEU A N 1
ATOM 1425 C CA . LEU A 1 181 ? 1.918 9.176 -10.924 1.00 85.19 181 LEU A CA 1
ATOM 1426 C C . LEU A 1 181 ? 1.618 7.776 -11.495 1.00 85.19 181 LEU A C 1
ATOM 1428 O O . LEU A 1 181 ? 2.228 7.357 -12.479 1.00 85.19 181 LEU A O 1
ATOM 1432 N N . PHE A 1 182 ? 0.534 7.147 -11.032 1.00 83.31 182 PHE A N 1
ATOM 1433 C CA . PHE A 1 182 ? 0.091 5.854 -11.557 1.00 83.31 182 PHE A CA 1
ATOM 1434 C C . PHE A 1 182 ? -0.240 5.897 -13.062 1.00 83.31 182 PHE A C 1
ATOM 1436 O O . PHE A 1 182 ? 0.078 4.969 -13.806 1.00 83.31 182 PHE A O 1
ATOM 1443 N N . MET A 1 183 ? -0.847 6.989 -13.544 1.00 85.12 183 MET A N 1
ATOM 1444 C CA . MET A 1 183 ? -1.113 7.181 -14.977 1.00 85.12 183 MET A CA 1
ATOM 1445 C C . MET A 1 183 ? 0.172 7.347 -15.798 1.00 85.12 183 MET A C 1
ATOM 1447 O O . MET A 1 183 ? 0.226 6.873 -16.931 1.00 85.12 183 MET A O 1
ATOM 1451 N N . GLN A 1 184 ? 1.206 7.997 -15.256 1.00 86.75 184 GLN A N 1
ATOM 1452 C CA . GLN A 1 184 ? 2.492 8.144 -15.944 1.00 86.75 184 GLN A CA 1
ATOM 1453 C C . GLN A 1 184 ? 3.167 6.790 -16.151 1.00 86.75 184 GLN A C 1
ATOM 1455 O O . GLN A 1 184 ? 3.649 6.514 -17.251 1.00 86.75 184 GLN A O 1
ATOM 1460 N N . GLU A 1 185 ? 3.160 5.929 -15.136 1.00 82.19 185 GLU A N 1
ATOM 1461 C CA . GLU A 1 185 ? 3.750 4.596 -15.246 1.00 82.19 185 GLU A CA 1
ATOM 1462 C C . GLU A 1 185 ? 2.982 3.726 -16.250 1.00 82.19 185 GLU A C 1
ATOM 1464 O O . GLU A 1 185 ? 3.588 3.084 -17.108 1.00 82.19 185 GLU A O 1
ATOM 1469 N N . ALA A 1 186 ? 1.646 3.801 -16.249 1.00 82.19 186 ALA A N 1
ATOM 1470 C CA . ALA A 1 186 ? 0.818 3.113 -17.239 1.00 82.19 186 ALA A CA 1
ATOM 1471 C C . ALA A 1 186 ? 1.144 3.531 -18.689 1.00 82.19 186 ALA A C 1
ATOM 1473 O O . ALA A 1 186 ? 1.175 2.687 -19.586 1.00 82.19 186 ALA A O 1
ATOM 1474 N N . ILE A 1 187 ? 1.428 4.818 -18.931 1.00 84.88 187 ILE A N 1
ATOM 1475 C CA . ILE A 1 187 ? 1.822 5.318 -20.259 1.00 84.88 187 ILE A CA 1
ATOM 1476 C C . ILE A 1 187 ? 3.215 4.807 -20.657 1.00 84.88 187 ILE A C 1
ATOM 1478 O O . ILE A 1 187 ? 3.415 4.438 -21.815 1.00 84.88 187 ILE A O 1
ATOM 1482 N N . LYS A 1 188 ? 4.175 4.736 -19.725 1.00 83.69 188 LYS A N 1
ATOM 1483 C CA . LYS A 1 188 ? 5.502 4.156 -20.008 1.00 83.69 188 LYS A CA 1
ATOM 1484 C C . LYS A 1 188 ? 5.392 2.686 -20.412 1.00 83.69 188 LYS A C 1
ATOM 1486 O O . LYS A 1 188 ? 5.970 2.288 -21.420 1.00 83.69 188 LYS A O 1
ATOM 1491 N N . TRP A 1 189 ? 4.596 1.905 -19.681 1.00 78.38 189 TRP A N 1
ATOM 1492 C CA . TRP A 1 189 ? 4.321 0.501 -20.000 1.00 78.38 189 TRP A CA 1
ATOM 1493 C C . TRP A 1 189 ? 3.664 0.324 -21.373 1.00 78.38 189 TRP A C 1
ATOM 1495 O O . TRP A 1 189 ? 4.010 -0.597 -22.115 1.00 78.38 189 TRP A O 1
ATOM 1505 N N . LEU A 1 190 ? 2.744 1.222 -21.731 1.00 83.56 190 LEU A N 1
ATOM 1506 C CA . LEU A 1 190 ? 2.113 1.244 -23.047 1.00 83.56 190 LEU A CA 1
ATOM 1507 C C . LEU A 1 190 ? 3.130 1.492 -24.168 1.00 83.56 190 LEU A C 1
ATOM 1509 O O . LEU A 1 190 ? 3.082 0.833 -25.202 1.00 83.56 190 LEU A O 1
ATOM 1513 N N . TYR A 1 191 ? 4.054 2.429 -23.948 1.00 83.00 191 TYR A N 1
ATOM 1514 C CA . TYR A 1 191 ? 5.088 2.778 -24.917 1.00 83.00 191 TYR A CA 1
ATOM 1515 C C . TYR A 1 191 ? 6.092 1.636 -25.136 1.00 83.00 191 TYR A C 1
ATOM 1517 O O . TYR A 1 191 ? 6.411 1.320 -26.279 1.00 83.00 191 TYR A O 1
ATOM 1525 N N . ILE A 1 192 ? 6.547 0.981 -24.062 1.00 82.94 192 ILE A N 1
ATOM 1526 C CA . ILE A 1 192 ? 7.539 -0.109 -24.130 1.00 82.94 192 ILE A CA 1
ATOM 1527 C C . ILE A 1 192 ? 6.978 -1.341 -24.857 1.00 82.94 192 ILE A C 1
ATOM 1529 O O . ILE A 1 192 ? 7.661 -1.937 -25.685 1.00 82.94 192 ILE A O 1
ATOM 1533 N N . ASN A 1 193 ? 5.723 -1.703 -24.586 1.00 83.50 193 ASN A N 1
ATOM 1534 C CA . ASN A 1 193 ? 5.084 -2.902 -25.144 1.00 83.50 193 ASN A CA 1
ATOM 1535 C C . ASN A 1 193 ? 4.415 -2.678 -26.517 1.00 83.50 193 ASN A C 1
ATOM 1537 O O . ASN A 1 193 ? 3.836 -3.606 -27.092 1.00 83.50 193 ASN A O 1
ATOM 1541 N N . GLY A 1 194 ? 4.469 -1.452 -27.046 1.00 84.75 194 GLY A N 1
ATOM 1542 C CA . GLY A 1 194 ? 4.011 -1.108 -28.390 1.00 84.75 194 GLY A CA 1
ATOM 1543 C C . GLY A 1 194 ? 2.537 -1.438 -28.665 1.00 84.75 194 GLY A C 1
ATOM 1544 O O . GLY A 1 194 ? 1.643 -1.179 -27.859 1.00 84.75 194 GLY A O 1
ATOM 1545 N N . LEU A 1 195 ? 2.266 -2.004 -29.846 1.00 84.56 195 LEU A N 1
ATOM 1546 C CA . LEU A 1 195 ? 0.908 -2.212 -30.369 1.00 84.56 195 LEU A CA 1
ATOM 1547 C C . LEU A 1 195 ? 0.047 -3.152 -29.506 1.00 84.56 195 LEU A C 1
ATOM 1549 O O . LEU A 1 195 ? -1.155 -2.923 -29.360 1.00 84.56 195 LEU A O 1
ATOM 1553 N N . LEU A 1 196 ? 0.648 -4.188 -28.909 1.00 84.19 196 LEU A N 1
ATOM 1554 C CA . LEU A 1 196 ? -0.077 -5.183 -28.110 1.00 84.19 196 LEU A CA 1
ATOM 1555 C C . LEU A 1 196 ? -0.683 -4.556 -26.846 1.00 84.19 196 LEU A C 1
ATOM 1557 O O . LEU A 1 196 ? -1.844 -4.811 -26.518 1.00 84.19 196 LEU A O 1
ATOM 1561 N N . ALA A 1 197 ? 0.070 -3.683 -26.174 1.00 83.69 197 ALA A N 1
ATOM 1562 C CA . ALA A 1 197 ? -0.418 -2.989 -24.988 1.00 83.69 197 ALA A CA 1
ATOM 1563 C C . ALA A 1 197 ? -1.526 -1.981 -25.313 1.00 83.69 197 ALA A C 1
ATOM 1565 O O . ALA A 1 197 ? -2.422 -1.792 -24.493 1.00 83.69 197 ALA A O 1
ATOM 1566 N N . ILE A 1 198 ? -1.527 -1.384 -26.510 1.00 84.88 198 ILE A N 1
ATOM 1567 C CA . ILE A 1 198 ? -2.604 -0.486 -26.953 1.00 84.88 198 ILE A CA 1
ATOM 1568 C C . ILE A 1 198 ? -3.918 -1.253 -27.068 1.00 84.88 198 ILE A C 1
ATOM 1570 O O . ILE A 1 198 ? -4.917 -0.848 -26.473 1.00 84.88 198 ILE A O 1
ATOM 1574 N N . ILE A 1 199 ? -3.911 -2.392 -27.763 1.00 87.19 199 ILE A N 1
ATOM 1575 C CA . ILE A 1 199 ? -5.107 -3.226 -27.942 1.00 87.19 199 ILE A CA 1
ATOM 1576 C C . ILE A 1 199 ? -5.637 -3.702 -26.582 1.00 87.19 199 ILE A C 1
ATOM 1578 O O . ILE A 1 199 ? -6.830 -3.576 -26.295 1.00 87.19 199 ILE A O 1
ATOM 1582 N N . PHE A 1 200 ? -4.746 -4.191 -25.716 1.00 85.88 200 PHE A N 1
ATOM 1583 C CA . PHE A 1 200 ? -5.121 -4.674 -24.390 1.00 85.88 200 PHE A CA 1
ATOM 1584 C C . PHE A 1 200 ? -5.633 -3.551 -23.474 1.00 85.88 200 PHE A C 1
ATOM 1586 O O . PHE A 1 200 ? -6.638 -3.726 -22.788 1.00 85.88 200 PHE A O 1
ATOM 1593 N N . SER A 1 201 ? -5.010 -2.369 -23.513 1.00 85.88 201 SER A N 1
ATOM 1594 C CA . SER A 1 201 ? -5.418 -1.197 -22.731 1.00 85.88 201 SER A CA 1
ATOM 1595 C C . SER A 1 201 ? -6.817 -0.709 -23.112 1.00 85.88 201 SER A C 1
ATOM 1597 O O . SER A 1 201 ? -7.659 -0.517 -22.233 1.00 85.88 201 SER A O 1
ATOM 1599 N N . PHE A 1 202 ? -7.125 -0.595 -24.411 1.00 86.00 202 PHE A N 1
ATOM 1600 C CA . PHE A 1 202 ? -8.476 -0.242 -24.864 1.00 86.00 202 PHE A CA 1
ATOM 1601 C C . PHE A 1 202 ? -9.516 -1.291 -24.448 1.00 86.00 202 PHE A C 1
ATOM 1603 O O . PHE A 1 202 ? -10.603 -0.927 -23.989 1.00 86.00 202 PHE A O 1
ATOM 1610 N N . GLY A 1 203 ? -9.178 -2.582 -24.547 1.00 87.75 203 GLY A N 1
ATOM 1611 C CA . GLY A 1 203 ? -10.041 -3.678 -24.101 1.00 87.75 203 GLY A CA 1
ATOM 1612 C C . GLY A 1 203 ? -10.331 -3.634 -22.597 1.00 87.75 203 GLY A C 1
ATOM 1613 O O . GLY A 1 203 ? -11.491 -3.723 -22.179 1.00 87.75 203 GLY A O 1
ATOM 1614 N N . LEU A 1 204 ? -9.301 -3.424 -21.774 1.00 86.38 204 LEU A N 1
ATOM 1615 C CA . LEU A 1 204 ? -9.441 -3.280 -20.325 1.00 86.38 204 LEU A CA 1
ATOM 1616 C C . LEU A 1 204 ? -10.210 -2.017 -19.941 1.00 86.38 204 LEU A C 1
ATOM 1618 O O . LEU A 1 204 ? -11.074 -2.078 -19.068 1.00 86.38 204 LEU A O 1
ATOM 1622 N N . LEU A 1 205 ? -9.953 -0.888 -20.603 1.00 87.00 205 LEU A N 1
ATOM 1623 C CA . LEU A 1 205 ? -10.651 0.367 -20.340 1.00 87.00 205 LEU A CA 1
ATOM 1624 C C . LEU A 1 205 ? -12.146 0.240 -20.649 1.00 87.00 205 LEU A C 1
ATOM 1626 O O . LEU A 1 205 ? -12.980 0.620 -19.827 1.00 87.00 205 LEU A O 1
ATOM 1630 N N . PHE A 1 206 ? -12.498 -0.340 -21.799 1.00 87.56 206 PHE A N 1
ATOM 1631 C CA . PHE A 1 206 ? -13.891 -0.586 -22.163 1.00 87.56 206 PHE A CA 1
ATOM 1632 C C . PHE A 1 206 ? -14.580 -1.523 -21.163 1.00 87.56 206 PHE A C 1
ATOM 1634 O O . PHE A 1 206 ? -15.675 -1.224 -20.675 1.00 87.56 206 PHE A O 1
ATOM 1641 N N . THR A 1 207 ? -13.909 -2.617 -20.792 1.00 86.69 207 THR A N 1
ATOM 1642 C CA . THR A 1 207 ? -14.403 -3.576 -19.794 1.00 86.69 207 THR A CA 1
ATOM 1643 C C . THR A 1 207 ? -14.589 -2.911 -18.428 1.00 86.69 207 THR A C 1
ATOM 1645 O O . THR A 1 207 ? -15.616 -3.106 -17.777 1.00 86.69 207 THR A O 1
ATOM 1648 N N . ALA A 1 208 ? -13.657 -2.052 -18.008 1.00 85.25 208 ALA A N 1
ATOM 1649 C CA . ALA A 1 208 ? -13.736 -1.311 -16.754 1.00 85.25 208 ALA A CA 1
ATOM 1650 C C . ALA A 1 208 ? -14.887 -0.292 -16.749 1.00 85.25 208 ALA A C 1
ATOM 1652 O O . ALA A 1 208 ? -15.608 -0.187 -15.755 1.00 85.25 208 ALA A O 1
ATOM 1653 N N . LEU A 1 209 ? -15.110 0.433 -17.851 1.00 85.06 209 LEU A N 1
ATOM 1654 C CA . LEU A 1 209 ? -16.236 1.365 -17.989 1.00 85.06 209 LEU A CA 1
ATOM 1655 C C . LEU A 1 209 ? -17.584 0.634 -17.936 1.00 85.06 209 LEU A C 1
ATOM 1657 O O . LEU A 1 209 ? -18.499 1.076 -17.237 1.00 85.06 209 LEU A O 1
ATOM 1661 N N . LYS A 1 210 ? -17.698 -0.519 -18.607 1.00 82.88 210 LYS A N 1
ATOM 1662 C CA . LYS A 1 210 ? -18.887 -1.382 -18.525 1.00 82.88 210 LYS A CA 1
ATOM 1663 C C . LYS A 1 210 ? -19.086 -1.950 -17.120 1.00 82.88 210 LYS A C 1
ATOM 1665 O O . LYS A 1 210 ? -20.207 -1.919 -16.621 1.00 82.88 210 LYS A O 1
ATOM 1670 N N . SER A 1 211 ? -18.014 -2.376 -16.453 1.00 81.00 211 SER A N 1
ATOM 1671 C CA . SER A 1 211 ? -18.047 -2.875 -15.073 1.00 81.00 211 SER A CA 1
ATOM 1672 C C . SER A 1 211 ? -18.518 -1.806 -14.078 1.00 81.00 211 SER A C 1
ATOM 1674 O O . SER A 1 211 ? -19.378 -2.076 -13.239 1.00 81.00 211 SER A O 1
ATOM 1676 N N . LYS A 1 212 ? -18.066 -0.549 -14.224 1.00 78.25 212 LYS A N 1
ATOM 1677 C CA . LYS A 1 212 ? -18.563 0.579 -13.411 1.00 78.25 212 LYS A CA 1
ATOM 1678 C C . LYS A 1 212 ? -20.062 0.825 -13.600 1.00 78.25 212 LYS A C 1
ATOM 1680 O O . LYS A 1 212 ? -20.744 1.172 -12.639 1.00 78.25 212 LYS A O 1
ATOM 1685 N N . GLY A 1 213 ? -20.575 0.622 -14.814 1.00 71.00 213 GLY A N 1
ATOM 1686 C CA . GLY A 1 213 ? -22.003 0.707 -15.116 1.00 71.00 213 GLY A CA 1
ATOM 1687 C C . GLY A 1 213 ? -22.815 -0.516 -14.679 1.00 71.00 213 GLY A C 1
ATOM 1688 O O . GLY A 1 213 ? -24.020 -0.398 -14.512 1.00 71.00 213 GLY A O 1
ATOM 1689 N N . ALA A 1 214 ? -22.199 -1.677 -14.447 1.00 70.75 214 ALA A N 1
ATOM 1690 C CA . ALA A 1 214 ? -22.912 -2.949 -14.297 1.00 70.75 214 ALA A CA 1
ATOM 1691 C C . ALA A 1 214 ? -23.912 -2.992 -13.124 1.00 70.75 214 ALA A C 1
ATOM 1693 O O . ALA A 1 214 ? -24.918 -3.690 -13.205 1.00 70.75 214 ALA A O 1
ATOM 1694 N N . ARG A 1 215 ? -23.696 -2.213 -12.052 1.00 65.62 215 ARG A N 1
ATOM 1695 C CA . ARG A 1 215 ? -24.622 -2.168 -10.900 1.00 65.62 215 ARG A CA 1
ATOM 1696 C C . ARG A 1 215 ? -25.937 -1.438 -11.186 1.00 65.62 215 ARG A C 1
ATOM 1698 O O . ARG A 1 215 ? -26.888 -1.611 -10.435 1.00 65.62 215 ARG A O 1
ATOM 1705 N N . THR A 1 216 ? -25.995 -0.618 -12.234 1.00 70.19 216 THR A N 1
ATOM 1706 C CA . THR A 1 216 ? -27.194 0.144 -12.621 1.00 70.19 216 THR A CA 1
ATOM 1707 C C . THR A 1 216 ? -27.874 -0.419 -13.871 1.00 70.19 216 THR A C 1
ATOM 1709 O O . THR A 1 216 ? -28.823 0.178 -14.383 1.00 70.19 216 THR A O 1
ATOM 1712 N N . TRP A 1 217 ? -27.418 -1.572 -14.379 1.00 63.62 217 TRP A N 1
ATOM 1713 C CA . TRP A 1 217 ? -27.992 -2.197 -15.569 1.00 63.62 217 TRP A CA 1
ATOM 1714 C C . TRP A 1 217 ? -29.344 -2.844 -15.270 1.00 63.62 217 TRP A C 1
ATOM 1716 O O . TRP A 1 217 ? -29.461 -3.735 -14.433 1.00 63.62 217 TRP A O 1
ATOM 1726 N N . ARG A 1 218 ? -30.368 -2.418 -16.020 1.00 61.50 218 ARG A N 1
ATOM 1727 C CA . ARG A 1 218 ? -31.761 -2.876 -15.873 1.00 61.50 218 ARG A CA 1
ATOM 1728 C C . ARG A 1 218 ? -31.984 -4.355 -16.218 1.00 61.50 218 ARG A C 1
ATOM 1730 O O . ARG A 1 218 ? -33.005 -4.899 -15.822 1.00 61.50 218 ARG A O 1
ATOM 1737 N N . CYS A 1 219 ? -31.049 -5.002 -16.917 1.00 61.09 219 CYS A N 1
ATOM 1738 C CA . CYS A 1 219 ? -31.153 -6.408 -17.337 1.00 61.09 219 CYS A CA 1
ATOM 1739 C C . CYS A 1 219 ? -30.317 -7.377 -16.477 1.00 61.09 219 CYS A C 1
ATOM 1741 O O . CYS A 1 219 ? -29.956 -8.453 -16.944 1.00 61.09 219 CYS A O 1
ATOM 1743 N N . GLY A 1 220 ? -29.975 -7.003 -15.240 1.00 57.41 220 GLY A N 1
ATOM 1744 C CA . GLY A 1 220 ? -29.359 -7.917 -14.277 1.00 57.41 220 GLY A CA 1
ATOM 1745 C C . GLY A 1 220 ? -30.424 -8.631 -13.447 1.00 57.41 220 GLY A C 1
ATOM 1746 O O . GLY A 1 220 ? -31.136 -7.991 -12.678 1.00 57.41 220 GLY A O 1
ATOM 1747 N N . THR A 1 221 ? -30.528 -9.954 -13.569 1.00 59.72 221 THR A N 1
ATOM 1748 C CA . THR A 1 221 ? -31.324 -10.799 -12.668 1.00 59.72 221 THR A CA 1
ATOM 1749 C C . THR A 1 221 ? -30.724 -10.767 -11.261 1.00 59.72 221 THR A C 1
ATOM 1751 O O . THR A 1 221 ? -29.865 -11.580 -10.925 1.00 59.72 221 THR A O 1
ATOM 1754 N N . LEU A 1 222 ? -31.157 -9.821 -10.428 1.00 52.91 222 LEU A N 1
ATOM 1755 C CA . LEU A 1 222 ? -30.992 -9.923 -8.981 1.00 52.91 222 LEU A CA 1
ATOM 1756 C C . LEU A 1 222 ? -32.144 -10.780 -8.435 1.00 52.91 222 LEU A C 1
ATOM 1758 O O . LEU A 1 222 ? -33.299 -10.370 -8.574 1.00 52.91 222 LEU A O 1
ATOM 1762 N N . PRO A 1 223 ? -31.887 -11.941 -7.805 1.00 49.19 223 PRO A N 1
ATOM 1763 C CA . PRO A 1 223 ? -32.889 -12.544 -6.944 1.00 49.19 223 PRO A CA 1
ATOM 1764 C C . PRO A 1 223 ? -33.130 -11.582 -5.774 1.00 49.19 223 PRO A C 1
ATOM 1766 O O . PRO A 1 223 ? -32.227 -11.302 -4.988 1.00 49.19 223 PRO A O 1
ATOM 1769 N N . GLN A 1 224 ? -34.342 -11.035 -5.701 1.00 45.72 224 GLN A N 1
ATOM 1770 C CA . GLN A 1 224 ? -34.835 -10.288 -4.546 1.00 45.72 224 GLN A CA 1
ATOM 1771 C C . GLN A 1 224 ? -34.848 -11.230 -3.329 1.00 45.72 224 GLN A C 1
ATOM 1773 O O . GLN A 1 224 ? -35.662 -12.153 -3.281 1.00 45.72 224 GLN A O 1
ATOM 1778 N N . LYS A 1 225 ? -33.942 -11.018 -2.370 1.00 37.28 225 LYS A N 1
ATOM 1779 C CA . LYS A 1 225 ? -34.054 -11.497 -0.986 1.00 37.28 225 LYS A CA 1
ATOM 1780 C C . LYS A 1 225 ? -33.419 -10.501 -0.030 1.00 37.28 225 LYS A C 1
ATOM 1782 O O . LYS A 1 225 ? -32.279 -10.071 -0.311 1.00 37.28 225 LYS A O 1
#

Sequence (225 aa):
MKGVNSHDFIYRGQTTKNMKSPFRGIINDFKGKKVCYKQDWHDAFCSGTRILAPTTYIFFTSALPVIVFGEQLNRETDTLASTDVCGIIHSMFGGQPLLILGVAEPTVIMYTYLYNFTKEKAGSWTRVVLVLGGMFHFLDTTFRVCVWTAILLLLPAAFSTIISRFTRIAGKRFGTLIAVLFMQEAIKWLYINGLLAIIFSFGLLFTALKSKGARTWRCGTLPQK

Secondary structure (DSSP, 8-state):
-----HHHHHHTT-------STTHHHHHHHHHHHHHHHHHHHHHHHTGGGGHHHHHHHHHHHHHHHHHHHHHTT-HHHHHHHHHHHHHHHHHH-S-TTPPP---HHHHHHHHHHHHHHHHHHTTS-TTSTTTTHHHHHHHHHHHHHHHHHHHHHHHHH-HHHHTTS-HHHHHHHHHHHHHHHHHHHHHHHHHTHHHHHHHHHHHHHHHHHHHHGGG-TT------